Protein AF-B5VQW7-F1 (afdb_monomer)

InterPro domains:
  IPR002939 Chaperone DnaJ, C-terminal [PF01556] (1-135)
  IPR008971 HSP40/DnaJ peptide-binding [SSF49493] (63-144)
  IPR044713 DnaJ homolog subfamily A member 1/2-like [PTHR43888] (1-167)

Mean predicted aligned error: 16.86 Å

Structure (mmCIF, N/CA/C/O backbone):
data_AF-B5VQW7-F1
#
_entry.id   AF-B5VQW7-F1
#
loop_
_atom_site.group_PDB
_atom_site.id
_atom_site.type_symbol
_atom_site.label_atom_id
_atom_site.label_alt_id
_atom_site.label_comp_id
_atom_site.label_asym_id
_atom_site.label_entity_id
_atom_site.label_seq_id
_atom_site.pdbx_PDB_ins_code
_atom_site.Cartn_x
_atom_site.Cartn_y
_atom_site.Cartn_z
_atom_site.occupancy
_atom_site.B_iso_or_equiv
_atom_site.auth_seq_id
_atom_site.auth_comp_id
_atom_site.auth_asym_id
_atom_site.auth_atom_id
_atom_site.pdbx_PDB_model_num
ATOM 1 N N . LEU A 1 1 ? 11.815 4.257 -36.745 1.00 83.56 1 LEU A N 1
ATOM 2 C CA . LEU A 1 1 ? 12.188 3.937 -35.353 1.00 83.56 1 LEU A CA 1
ATOM 3 C C . LEU A 1 1 ? 11.026 3.253 -34.635 1.00 83.56 1 LEU A C 1
ATOM 5 O O . LEU A 1 1 ? 9.920 3.780 -34.676 1.00 83.56 1 LEU A O 1
ATOM 9 N N . GLN A 1 2 ? 11.258 2.107 -33.993 1.00 87.50 2 GLN A N 1
ATOM 10 C CA . GLN A 1 2 ? 10.299 1.448 -33.096 1.00 87.50 2 GLN A CA 1
ATOM 11 C C . GLN A 1 2 ? 11.035 1.070 -31.809 1.00 87.50 2 GLN A C 1
ATOM 13 O O . GLN A 1 2 ? 12.139 0.538 -31.871 1.00 87.50 2 GLN A O 1
ATOM 18 N N . VAL A 1 3 ? 10.437 1.357 -30.652 1.00 90.75 3 VAL A N 1
ATOM 19 C CA . VAL A 1 3 ? 11.089 1.215 -29.342 1.00 90.75 3 VAL A CA 1
ATOM 20 C C . VAL A 1 3 ? 10.188 0.407 -28.424 1.00 90.75 3 VAL A C 1
ATOM 22 O O . VAL A 1 3 ? 9.047 0.794 -28.175 1.00 90.75 3 VAL A O 1
ATOM 25 N N . THR A 1 4 ? 10.697 -0.712 -27.915 1.00 90.88 4 THR A N 1
ATOM 26 C CA . THR A 1 4 ? 9.956 -1.583 -26.996 1.00 90.88 4 THR A CA 1
ATOM 27 C C . THR A 1 4 ? 10.388 -1.297 -25.564 1.00 90.88 4 THR A C 1
ATOM 29 O O . THR A 1 4 ? 11.503 -1.633 -25.168 1.00 90.88 4 THR A O 1
ATOM 32 N N . VAL A 1 5 ? 9.496 -0.701 -24.774 1.00 91.75 5 VAL A N 1
ATOM 33 C CA . VAL A 1 5 ? 9.698 -0.517 -23.330 1.00 91.75 5 VAL A CA 1
ATOM 34 C C . VAL A 1 5 ? 9.354 -1.818 -22.609 1.00 91.75 5 VAL A C 1
ATOM 36 O O . VAL A 1 5 ? 8.270 -2.370 -22.799 1.00 91.75 5 VAL A O 1
ATOM 39 N N . GLN A 1 6 ? 10.274 -2.320 -21.784 1.00 90.81 6 GLN A N 1
ATOM 40 C CA . GLN A 1 6 ? 10.058 -3.559 -21.039 1.00 90.81 6 GLN A CA 1
ATOM 41 C C . GLN A 1 6 ? 9.189 -3.314 -19.791 1.00 90.81 6 GLN A C 1
ATOM 43 O O . GLN A 1 6 ? 9.312 -2.269 -19.143 1.00 90.81 6 GLN A O 1
ATOM 48 N N . PRO A 1 7 ? 8.319 -4.265 -19.399 1.00 91.56 7 PRO A N 1
ATOM 49 C CA . PRO A 1 7 ? 7.592 -4.173 -18.137 1.00 91.56 7 PRO A CA 1
ATOM 50 C C . PRO A 1 7 ? 8.559 -4.026 -16.956 1.00 91.56 7 PRO A C 1
ATOM 52 O O . PRO A 1 7 ? 9.591 -4.686 -16.907 1.00 91.56 7 PRO A O 1
ATOM 55 N N . GLY A 1 8 ? 8.226 -3.172 -15.987 1.00 90.62 8 GLY A N 1
ATOM 56 C CA . GLY A 1 8 ? 9.097 -2.928 -14.830 1.00 90.62 8 GLY A CA 1
ATOM 57 C C . GLY A 1 8 ? 10.282 -1.992 -15.099 1.00 90.62 8 GLY A C 1
ATOM 58 O O . GLY A 1 8 ? 11.078 -1.780 -14.189 1.00 90.62 8 GLY A O 1
ATOM 59 N N . SER A 1 9 ? 10.386 -1.394 -16.294 1.00 91.75 9 SER A N 1
ATOM 60 C CA . SER A 1 9 ? 11.386 -0.359 -16.576 1.00 91.75 9 SER A CA 1
ATOM 61 C C . SER A 1 9 ? 11.387 0.770 -15.535 1.00 91.75 9 SER A C 1
ATOM 63 O O . SER A 1 9 ? 10.343 1.269 -15.092 1.00 91.75 9 SER A O 1
ATOM 65 N N . CYS A 1 10 ? 12.592 1.178 -15.142 1.00 90.88 10 CYS A N 1
ATOM 66 C CA . CYS A 1 10 ? 12.798 2.195 -14.119 1.00 90.88 10 CYS A CA 1
ATOM 67 C C . CYS A 1 10 ? 12.595 3.608 -14.675 1.00 90.88 10 CYS A C 1
ATOM 69 O O . CYS A 1 10 ? 12.814 3.879 -15.855 1.00 90.88 10 CYS A O 1
ATOM 71 N N . HIS A 1 11 ? 12.225 4.539 -13.794 1.00 92.38 11 HIS A N 1
ATOM 72 C CA . HIS A 1 11 ? 12.311 5.958 -14.121 1.00 92.38 11 HIS A CA 1
ATOM 73 C C . HIS A 1 11 ? 13.780 6.336 -14.372 1.00 92.38 11 HIS A C 1
ATOM 75 O O . HIS A 1 11 ? 14.665 5.864 -13.660 1.00 92.38 11 HIS A O 1
ATOM 81 N N . ASN A 1 12 ? 14.021 7.155 -15.396 1.00 93.62 12 ASN A N 1
ATOM 82 C CA . ASN A 1 12 ? 15.334 7.565 -15.897 1.00 93.62 12 ASN A CA 1
ATOM 83 C C . ASN A 1 12 ? 16.204 6.414 -16.433 1.00 93.62 12 ASN A C 1
ATOM 85 O O . ASN A 1 12 ? 17.392 6.604 -16.681 1.00 93.62 12 ASN A O 1
ATOM 89 N N . GLN A 1 13 ? 15.619 5.236 -16.684 1.00 92.56 13 GLN A N 1
ATOM 90 C CA . GLN A 1 13 ? 16.282 4.205 -17.476 1.00 92.56 13 GLN A CA 1
ATOM 91 C C . GLN A 1 13 ? 16.500 4.716 -18.906 1.00 92.56 13 GLN A C 1
ATOM 93 O O . GLN A 1 13 ? 15.580 5.251 -19.528 1.00 92.56 13 GLN A O 1
ATOM 98 N N . LEU A 1 14 ? 17.712 4.516 -19.421 1.00 94.44 14 LEU A N 1
ATOM 99 C CA . LEU A 1 14 ? 18.085 4.854 -20.790 1.00 94.44 14 LEU A CA 1
ATOM 100 C C . LEU A 1 14 ? 17.898 3.641 -21.710 1.00 94.44 14 LEU A C 1
ATOM 102 O O . LEU A 1 14 ? 18.256 2.518 -21.352 1.00 94.44 14 LEU A O 1
ATOM 106 N N . ILE A 1 15 ? 17.377 3.885 -22.909 1.00 93.56 15 ILE A N 1
ATOM 107 C CA . ILE A 1 15 ? 17.433 2.975 -24.055 1.00 93.56 15 ILE A CA 1
ATOM 108 C C . ILE A 1 15 ? 18.338 3.643 -25.090 1.00 93.56 15 ILE A C 1
ATOM 110 O O . ILE A 1 15 ? 18.022 4.732 -25.566 1.00 93.56 15 ILE A O 1
ATOM 114 N N . VAL A 1 16 ? 19.463 3.008 -25.414 1.00 94.19 16 VAL A N 1
ATOM 115 C CA . VAL A 1 16 ? 20.405 3.485 -26.436 1.00 94.19 16 VAL A CA 1
ATOM 116 C C . VAL A 1 16 ? 20.157 2.713 -27.725 1.00 94.19 16 VAL A C 1
ATOM 118 O O . VAL A 1 16 ? 20.133 1.483 -27.714 1.00 94.19 16 VAL A O 1
ATOM 121 N N . LEU A 1 17 ? 19.969 3.437 -28.823 1.00 94.00 17 LEU A N 1
ATOM 122 C CA . LEU A 1 17 ? 19.804 2.891 -30.163 1.00 94.00 17 LEU A CA 1
ATOM 123 C C . LEU A 1 17 ? 21.010 3.319 -30.998 1.00 94.00 17 LEU A C 1
ATOM 125 O O . LEU A 1 17 ? 21.130 4.481 -31.393 1.00 94.00 17 LEU A O 1
ATOM 129 N N . THR A 1 18 ? 21.938 2.385 -31.189 1.00 93.88 18 THR A N 1
ATOM 130 C CA . THR A 1 18 ? 23.253 2.666 -31.766 1.00 93.88 18 THR A CA 1
ATOM 131 C C . THR A 1 18 ? 23.170 2.904 -33.268 1.00 93.88 18 THR A C 1
ATOM 133 O O . THR A 1 18 ? 22.680 2.031 -33.984 1.00 93.88 18 THR A O 1
ATOM 136 N N . GLY A 1 19 ? 23.674 4.040 -33.748 1.00 91.56 19 GLY A N 1
ATOM 137 C CA . GLY A 1 19 ? 23.665 4.382 -35.175 1.00 91.56 19 GLY A CA 1
ATOM 138 C C . GLY A 1 19 ? 22.291 4.710 -35.785 1.00 91.56 19 GLY A C 1
ATOM 139 O O . GLY A 1 19 ? 22.184 4.757 -37.006 1.00 91.56 19 GLY A O 1
ATOM 140 N N . GLU A 1 20 ? 21.251 4.944 -34.975 1.00 93.12 20 GLU A N 1
ATOM 141 C CA . GLU A 1 20 ? 19.920 5.399 -35.440 1.00 93.12 20 GLU A CA 1
ATOM 142 C C . GLU A 1 20 ? 19.814 6.940 -35.564 1.00 93.12 20 GLU A C 1
ATOM 144 O O . GLU A 1 20 ? 18.724 7.478 -35.766 1.00 93.12 20 GLU A O 1
ATOM 149 N N . GLY A 1 21 ? 20.922 7.670 -35.400 1.00 90.50 21 GLY A N 1
ATOM 150 C CA . GLY A 1 21 ? 21.017 9.105 -35.678 1.00 90.50 21 GLY A CA 1
ATOM 151 C C . GLY A 1 21 ? 21.121 9.426 -37.175 1.00 90.50 21 GLY A C 1
ATOM 152 O O . GLY A 1 21 ? 21.261 8.536 -38.012 1.00 90.50 21 GLY A O 1
ATOM 153 N N . ASP A 1 22 ? 21.082 10.715 -37.520 1.00 88.12 22 ASP A N 1
ATOM 154 C CA . ASP A 1 22 ? 21.063 11.167 -38.918 1.00 88.12 22 ASP A CA 1
ATOM 155 C C . ASP A 1 22 ? 22.318 10.727 -39.710 1.00 88.12 22 ASP A C 1
ATOM 157 O O . ASP A 1 22 ? 23.451 11.067 -39.360 1.00 88.12 22 ASP A O 1
ATOM 161 N N . GLU A 1 23 ? 22.116 10.004 -40.819 1.00 84.62 23 GLU A N 1
ATOM 162 C CA . GLU A 1 23 ? 23.179 9.575 -41.742 1.00 84.62 23 GLU A CA 1
ATOM 163 C C . GLU A 1 23 ? 23.404 10.619 -42.853 1.00 84.62 23 GLU A C 1
ATOM 165 O O . GLU A 1 23 ? 22.480 11.004 -43.576 1.00 84.62 23 GLU A O 1
ATOM 170 N N . VAL A 1 24 ? 24.655 11.052 -43.049 1.00 79.75 24 VAL A N 1
ATOM 171 C CA . VAL A 1 24 ? 25.038 11.959 -44.146 1.00 79.75 24 VAL A CA 1
ATOM 172 C C . VAL A 1 24 ? 25.608 11.150 -45.311 1.00 79.75 24 VAL A C 1
ATOM 174 O O . VAL A 1 24 ? 26.709 10.610 -45.229 1.00 79.75 24 VAL A O 1
ATOM 177 N N . ILE A 1 25 ? 24.853 11.084 -46.413 1.00 73.69 25 ILE A N 1
ATOM 178 C CA . ILE A 1 25 ? 25.146 10.196 -47.557 1.00 73.69 25 ILE A CA 1
ATOM 179 C C . ILE A 1 25 ? 25.906 10.913 -48.696 1.00 73.69 25 ILE A C 1
ATOM 181 O O . ILE A 1 25 ? 26.568 10.260 -49.503 1.00 73.69 25 ILE A O 1
ATOM 185 N N . SER A 1 26 ? 25.859 12.251 -48.785 1.00 68.94 26 SER A N 1
ATOM 186 C CA . SER A 1 26 ? 26.586 12.993 -49.831 1.00 68.94 26 SER A CA 1
ATOM 187 C C . SER A 1 26 ? 26.945 14.434 -49.454 1.00 68.94 26 SER A C 1
ATOM 189 O O . SER A 1 26 ? 26.063 15.279 -49.275 1.00 68.94 26 SER A O 1
ATOM 191 N N . THR A 1 27 ? 28.239 14.752 -49.462 1.00 64.44 27 THR A N 1
ATOM 192 C CA . THR A 1 27 ? 28.753 16.127 -49.353 1.00 64.44 27 THR A CA 1
ATOM 193 C C . THR A 1 27 ? 28.897 16.747 -50.749 1.00 64.44 27 THR A C 1
ATOM 195 O O . THR A 1 27 ? 29.388 16.100 -51.674 1.00 64.44 27 THR A O 1
ATOM 198 N N . LYS A 1 28 ? 28.525 18.026 -50.921 1.00 63.72 28 LYS A N 1
ATOM 199 C CA . LYS A 1 28 ? 28.472 18.739 -52.226 1.00 63.72 28 LYS A CA 1
ATOM 200 C C . LYS A 1 28 ? 29.813 18.873 -52.990 1.00 63.72 28 LYS A C 1
ATOM 202 O O . LYS A 1 28 ? 29.835 19.495 -54.046 1.00 63.72 28 LYS A O 1
ATOM 207 N N . GLY A 1 29 ? 30.911 18.319 -52.472 1.00 65.38 29 GLY A N 1
ATOM 208 C CA . GLY A 1 29 ? 32.255 18.351 -53.067 1.00 65.38 29 GLY A CA 1
ATOM 209 C C . GLY A 1 29 ? 32.711 17.056 -53.753 1.00 65.38 29 GLY A C 1
ATOM 210 O O . GLY A 1 29 ? 33.869 16.975 -54.141 1.00 65.38 29 GLY A O 1
ATOM 211 N N . GLY A 1 30 ? 31.856 16.033 -53.878 1.00 58.97 30 GLY A N 1
ATOM 212 C CA . GLY A 1 30 ? 32.195 14.786 -54.589 1.00 58.97 30 GLY A CA 1
ATOM 213 C C . GLY A 1 30 ? 33.088 13.799 -53.821 1.00 58.97 30 GLY A C 1
ATOM 214 O O . GLY A 1 30 ? 33.481 12.777 -54.375 1.00 58.97 30 GLY A O 1
ATOM 215 N N . GLY A 1 31 ? 33.393 14.069 -52.548 1.00 60.44 31 GLY A N 1
ATOM 216 C CA . GLY A 1 31 ? 34.036 13.105 -51.656 1.00 60.44 31 GLY A CA 1
ATOM 217 C C . GLY A 1 31 ? 33.036 12.072 -51.132 1.00 60.44 31 GLY A C 1
ATOM 218 O O . GLY A 1 31 ? 32.012 12.441 -50.556 1.00 60.44 31 GLY A O 1
ATOM 219 N N . HIS A 1 32 ? 33.349 10.784 -51.293 1.00 57.09 32 HIS A N 1
ATOM 220 C CA . HIS A 1 32 ? 32.587 9.661 -50.730 1.00 57.09 32 HIS A CA 1
ATOM 221 C C . HIS A 1 32 ? 32.900 9.449 -49.236 1.00 57.09 32 HIS A C 1
ATOM 223 O O . HIS A 1 32 ? 33.295 8.361 -48.821 1.00 57.09 32 HIS A O 1
ATOM 229 N N . GLU A 1 33 ? 32.764 10.494 -48.421 1.00 66.50 33 GLU A N 1
ATOM 230 C CA . GLU A 1 33 ? 32.971 10.394 -46.975 1.00 66.50 33 GLU A CA 1
ATOM 231 C C . GLU A 1 33 ? 31.669 9.962 -46.294 1.00 66.50 33 GLU A C 1
ATOM 233 O O . GLU A 1 33 ? 30.782 10.772 -46.023 1.00 66.50 33 GLU A O 1
ATOM 238 N N . LYS A 1 34 ? 31.539 8.652 -46.061 1.00 69.38 34 LYS A N 1
ATOM 239 C CA . LYS A 1 34 ? 30.420 8.086 -45.311 1.00 69.38 34 LYS A CA 1
ATOM 240 C C . LYS A 1 34 ? 30.621 8.360 -43.818 1.00 69.38 34 LYS A C 1
ATOM 242 O O . LYS A 1 34 ? 31.440 7.704 -43.176 1.00 69.38 34 LYS A O 1
ATOM 247 N N . VAL A 1 35 ? 29.861 9.304 -43.269 1.00 80.50 35 VAL A N 1
ATOM 248 C CA . VAL A 1 35 ? 29.867 9.607 -41.830 1.00 80.50 35 VAL A CA 1
ATOM 249 C C . VAL A 1 35 ? 29.135 8.495 -41.072 1.00 80.50 35 VAL A C 1
ATOM 251 O O . VAL A 1 35 ? 28.070 8.049 -41.498 1.00 80.50 35 VAL A O 1
ATOM 254 N N . ILE A 1 36 ? 29.703 8.034 -39.954 1.00 84.50 36 ILE A N 1
ATOM 255 C CA . ILE A 1 36 ? 29.045 7.064 -39.067 1.00 84.50 36 ILE A CA 1
ATOM 256 C C . ILE A 1 36 ? 27.904 7.791 -38.329 1.00 84.50 36 ILE A C 1
ATOM 258 O O . ILE A 1 36 ? 28.183 8.813 -37.696 1.00 84.50 36 ILE A O 1
ATOM 262 N N . PRO A 1 37 ? 26.646 7.314 -38.401 1.00 90.19 37 PRO A N 1
ATOM 263 C CA . PRO A 1 37 ? 25.532 7.934 -37.688 1.00 90.19 37 PRO A CA 1
ATOM 264 C C . PRO A 1 37 ? 25.719 7.839 -36.169 1.00 90.19 37 PRO A C 1
ATOM 266 O O . PRO A 1 37 ? 26.306 6.885 -35.658 1.00 90.19 37 PRO A O 1
ATOM 269 N N . GLY A 1 38 ? 25.221 8.846 -35.450 1.00 93.00 38 GLY A N 1
ATOM 270 C CA . GLY A 1 38 ? 25.265 8.886 -33.987 1.00 93.00 38 GLY A CA 1
ATOM 271 C C . GLY A 1 38 ? 24.224 7.983 -33.318 1.00 93.00 38 GLY A C 1
ATOM 272 O O . GLY A 1 38 ? 23.381 7.375 -33.977 1.00 93.00 38 GLY A O 1
ATOM 273 N N . ASP A 1 39 ? 24.252 7.944 -31.988 1.00 94.44 39 ASP A N 1
ATOM 274 C CA . ASP A 1 39 ? 23.320 7.150 -31.185 1.00 94.44 39 ASP A CA 1
ATOM 275 C C . ASP A 1 39 ? 22.103 7.974 -30.748 1.00 94.44 39 ASP A C 1
ATOM 277 O O . ASP A 1 39 ? 22.228 9.127 -30.327 1.00 94.44 39 ASP A O 1
ATOM 281 N N . VAL A 1 40 ? 20.919 7.358 -30.769 1.00 94.81 40 VAL A N 1
ATOM 282 C CA . VAL A 1 40 ? 19.692 7.943 -30.210 1.00 94.81 40 VAL A CA 1
ATOM 283 C C . VAL A 1 40 ? 19.486 7.403 -28.797 1.00 94.81 40 VAL A C 1
ATOM 285 O O . VAL A 1 40 ? 19.281 6.205 -28.602 1.00 94.81 40 VAL A O 1
ATOM 288 N N . VAL A 1 41 ? 19.525 8.289 -27.800 1.00 94.81 41 VAL A N 1
ATOM 289 C CA . VAL A 1 41 ? 19.318 7.946 -26.384 1.00 94.81 41 VAL A CA 1
ATOM 290 C C . VAL A 1 41 ? 17.925 8.382 -25.941 1.00 94.81 41 VAL A C 1
ATOM 292 O O . VAL A 1 41 ? 17.575 9.557 -26.020 1.00 94.81 41 VAL A O 1
ATOM 295 N N . ILE A 1 42 ? 17.130 7.433 -25.450 1.00 95.38 42 ILE A N 1
ATOM 296 C CA . ILE A 1 42 ? 15.745 7.642 -25.020 1.00 95.38 42 ILE A CA 1
ATOM 297 C C . ILE A 1 42 ? 15.647 7.413 -23.513 1.00 95.38 42 ILE A C 1
ATOM 299 O O . ILE A 1 42 ? 15.932 6.320 -23.026 1.00 95.38 42 ILE A O 1
ATOM 303 N N . THR A 1 43 ? 15.205 8.431 -22.778 1.00 95.62 43 THR A N 1
ATOM 304 C CA . THR A 1 43 ? 15.033 8.378 -21.319 1.00 95.62 43 THR A CA 1
ATOM 305 C C . THR A 1 43 ? 13.589 8.049 -20.951 1.00 95.62 43 THR A C 1
ATOM 307 O O . THR A 1 43 ? 12.661 8.748 -21.356 1.00 95.62 43 THR A O 1
ATOM 310 N N . ILE A 1 44 ? 13.381 7.012 -20.136 1.00 94.69 44 ILE A N 1
ATOM 311 C CA . ILE A 1 44 ? 12.049 6.612 -19.666 1.00 94.69 44 ILE A CA 1
ATOM 312 C C . ILE A 1 44 ? 11.586 7.527 -18.523 1.00 94.69 44 ILE A C 1
ATOM 314 O O . ILE A 1 44 ? 12.060 7.448 -17.385 1.00 94.69 44 ILE A O 1
ATOM 318 N N . LEU A 1 45 ? 10.598 8.375 -18.804 1.00 94.44 45 LEU A N 1
ATOM 319 C CA . LEU A 1 45 ? 9.932 9.202 -17.799 1.00 94.44 45 LEU A CA 1
ATOM 320 C C . LEU A 1 45 ? 8.682 8.488 -17.266 1.00 94.44 45 LEU A C 1
ATOM 322 O O . LEU A 1 45 ? 7.838 8.030 -18.034 1.00 94.44 45 LEU A O 1
ATOM 326 N N . ARG A 1 46 ? 8.566 8.384 -15.938 1.00 92.12 46 ARG A N 1
ATOM 327 C CA . ARG A 1 46 ? 7.398 7.804 -15.264 1.00 92.12 46 ARG A CA 1
ATOM 328 C C . ARG A 1 46 ? 6.428 8.931 -14.917 1.00 92.12 46 ARG A C 1
ATOM 330 O O . ARG A 1 46 ? 6.807 9.859 -14.210 1.00 92.12 46 ARG A O 1
ATOM 337 N N . LEU A 1 47 ? 5.185 8.834 -15.379 1.00 93.19 47 LEU A N 1
ATOM 338 C CA . LEU A 1 47 ? 4.130 9.775 -14.995 1.00 93.19 47 LEU A CA 1
ATOM 339 C C . LEU A 1 47 ? 3.747 9.577 -13.516 1.00 93.19 47 LEU A C 1
ATOM 341 O O . LEU A 1 47 ? 3.750 8.447 -13.023 1.00 93.19 47 LEU A O 1
ATOM 345 N N . LYS A 1 48 ? 3.429 10.669 -12.805 1.00 91.69 48 LYS A N 1
ATOM 346 C CA . LYS A 1 48 ? 2.887 10.602 -11.436 1.00 91.69 48 LYS A CA 1
ATOM 347 C C . LYS A 1 48 ? 1.463 10.023 -11.501 1.00 91.69 48 LYS A C 1
ATOM 349 O O . LYS A 1 48 ? 0.626 10.554 -12.224 1.00 91.69 48 LYS A O 1
ATOM 354 N N . ASP A 1 49 ? 1.198 8.962 -10.742 1.00 93.00 49 ASP A N 1
ATOM 355 C CA . ASP A 1 49 ? -0.143 8.392 -10.553 1.00 93.00 49 ASP A CA 1
ATOM 356 C C . ASP A 1 49 ? -0.757 8.935 -9.240 1.00 93.00 49 ASP A C 1
ATOM 358 O O . ASP A 1 49 ? -0.022 9.146 -8.263 1.00 93.00 49 ASP A O 1
ATOM 362 N N . PRO A 1 50 ? -2.073 9.230 -9.195 1.00 91.75 50 PRO A N 1
ATOM 363 C CA . PRO A 1 50 ? -2.710 9.809 -8.010 1.00 91.75 50 PRO A CA 1
ATOM 364 C C . PRO A 1 50 ? -2.807 8.832 -6.828 1.00 91.75 50 PRO A C 1
ATOM 366 O O . PRO A 1 50 ? -2.710 9.254 -5.674 1.00 91.75 50 PRO A O 1
ATOM 369 N N . ASN A 1 51 ? -2.981 7.537 -7.100 1.00 92.88 51 ASN A N 1
ATOM 370 C CA . ASN A 1 51 ? -3.291 6.518 -6.100 1.00 92.88 51 ASN A CA 1
ATOM 371 C C . ASN A 1 51 ? -2.055 5.696 -5.722 1.00 92.88 51 ASN A C 1
ATOM 373 O O . ASN A 1 51 ? -1.872 5.370 -4.546 1.00 92.88 51 ASN A O 1
ATOM 377 N N . PHE A 1 52 ? -1.206 5.380 -6.702 1.00 95.69 52 PHE A N 1
ATOM 378 C CA . PHE A 1 52 ? -0.056 4.496 -6.563 1.00 95.69 52 PHE A CA 1
ATOM 379 C C . PHE A 1 52 ? 1.277 5.234 -6.725 1.00 95.69 52 PHE A C 1
ATOM 381 O O . PHE A 1 52 ? 1.463 6.075 -7.597 1.00 95.69 52 PHE A O 1
ATOM 388 N N . GLN A 1 53 ? 2.262 4.879 -5.904 1.00 95.19 53 GLN A N 1
ATOM 389 C CA . GLN A 1 53 ? 3.637 5.360 -6.029 1.00 95.19 53 GLN A CA 1
ATOM 390 C C . GLN A 1 53 ? 4.605 4.186 -6.009 1.00 95.19 53 GLN A C 1
ATOM 392 O O . GLN A 1 53 ? 4.547 3.346 -5.118 1.00 95.19 53 GLN A O 1
ATOM 397 N N . VAL A 1 54 ? 5.519 4.135 -6.976 1.00 94.81 54 VAL A N 1
ATOM 398 C CA . VAL A 1 54 ? 6.586 3.128 -6.985 1.00 94.81 54 VAL A CA 1
ATOM 399 C C . VAL A 1 54 ? 7.682 3.539 -6.001 1.00 94.81 54 VAL A C 1
ATOM 401 O O . VAL A 1 54 ? 8.229 4.634 -6.120 1.00 94.81 54 VAL A O 1
ATOM 404 N N . ILE A 1 55 ? 8.041 2.640 -5.086 1.00 93.94 55 ILE A N 1
ATOM 405 C CA . ILE A 1 55 ? 9.189 2.756 -4.175 1.00 93.94 55 ILE A CA 1
ATOM 406 C C . ILE A 1 55 ? 10.143 1.570 -4.372 1.00 93.94 55 ILE A C 1
ATOM 408 O O . ILE A 1 55 ? 9.752 0.534 -4.912 1.00 93.94 55 ILE A O 1
ATOM 412 N N . ASN A 1 56 ? 11.396 1.691 -3.922 1.00 91.62 56 ASN A N 1
ATOM 413 C CA . ASN A 1 56 ? 12.395 0.608 -3.950 1.00 91.62 56 ASN A CA 1
ATOM 414 C C . ASN A 1 56 ? 12.460 -0.115 -5.313 1.00 91.62 56 ASN A C 1
ATOM 416 O O . ASN A 1 56 ? 12.475 -1.346 -5.390 1.00 91.62 56 ASN A O 1
ATOM 420 N N . TYR A 1 57 ? 12.422 0.679 -6.391 1.00 89.69 57 TYR A N 1
ATOM 421 C CA . TYR A 1 57 ? 12.358 0.303 -7.814 1.00 89.69 57 TYR A CA 1
ATOM 422 C C . TYR A 1 57 ? 11.122 -0.493 -8.265 1.00 89.69 57 TYR A C 1
ATOM 424 O O . TYR A 1 57 ? 10.658 -0.292 -9.386 1.00 89.69 57 TYR A O 1
ATOM 432 N N . SER A 1 58 ? 10.583 -1.365 -7.412 1.00 93.81 58 SER A N 1
ATOM 433 C CA . SER A 1 58 ? 9.610 -2.399 -7.777 1.00 93.81 58 SER A CA 1
ATOM 434 C C . SER A 1 58 ? 8.408 -2.528 -6.837 1.00 93.81 58 SER A C 1
ATOM 436 O O . SER A 1 58 ? 7.401 -3.112 -7.226 1.00 93.81 58 SER A O 1
ATOM 438 N N . ASN A 1 59 ? 8.465 -1.987 -5.623 1.00 96.25 59 ASN A N 1
ATOM 439 C CA . ASN A 1 59 ? 7.333 -2.019 -4.700 1.00 96.25 59 ASN A CA 1
ATOM 440 C C . ASN A 1 59 ? 6.366 -0.863 -5.010 1.00 96.25 59 ASN A C 1
ATOM 442 O O . ASN A 1 59 ? 6.759 0.144 -5.597 1.00 96.25 59 ASN A O 1
ATOM 446 N N . LEU A 1 60 ? 5.105 -0.995 -4.611 1.00 96.38 60 LEU A N 1
ATOM 447 C CA . LEU A 1 60 ? 4.071 0.030 -4.754 1.00 96.38 60 LEU A CA 1
ATOM 448 C C . LEU A 1 60 ? 3.601 0.505 -3.375 1.00 96.38 60 LEU A C 1
ATOM 450 O O . LEU A 1 60 ? 3.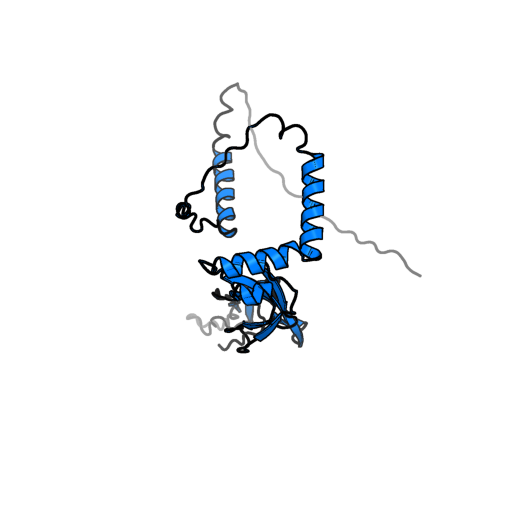526 -0.289 -2.445 1.00 96.38 60 LEU A O 1
ATOM 454 N N . ILE A 1 61 ? 3.237 1.778 -3.251 1.00 97.25 61 ILE A N 1
ATOM 455 C CA . ILE A 1 61 ? 2.426 2.322 -2.158 1.00 97.25 61 ILE A CA 1
ATOM 456 C C . ILE A 1 61 ? 1.077 2.739 -2.742 1.00 97.25 61 ILE A C 1
ATOM 458 O O . ILE A 1 61 ? 1.055 3.577 -3.639 1.00 97.25 61 ILE A O 1
ATOM 462 N N . CYS A 1 62 ? -0.032 2.228 -2.207 1.00 96.62 62 CYS A N 1
ATOM 463 C CA . CYS A 1 62 ? -1.351 2.846 -2.341 1.00 96.62 62 CYS A CA 1
ATOM 464 C C . CYS A 1 62 ? -1.486 3.934 -1.262 1.00 96.62 62 CYS A C 1
ATOM 466 O O . CYS A 1 62 ? -1.462 3.632 -0.066 1.00 96.62 62 CYS A O 1
ATOM 468 N N . LYS A 1 63 ? -1.564 5.205 -1.679 1.00 91.25 63 LYS A N 1
ATOM 469 C CA . LYS A 1 63 ? -1.402 6.374 -0.792 1.00 91.25 63 LYS A CA 1
ATOM 470 C C . LYS A 1 63 ? -2.559 6.605 0.181 1.00 91.25 63 LYS A C 1
ATOM 472 O O . LYS A 1 63 ? -2.320 7.124 1.269 1.00 91.25 63 LYS A O 1
ATOM 477 N N . LYS A 1 64 ? -3.793 6.300 -0.234 1.00 86.62 64 LYS A N 1
ATOM 478 C CA . LYS A 1 64 ? -5.030 6.546 0.527 1.00 86.62 64 LYS A CA 1
ATOM 479 C C . LYS A 1 64 ? -6.074 5.472 0.213 1.00 86.62 64 LYS A C 1
ATOM 481 O O . LYS A 1 64 ? -6.918 5.656 -0.658 1.00 86.62 64 LYS A O 1
ATOM 486 N N . CYS A 1 65 ? -6.019 4.350 0.923 1.00 94.88 65 CYS A N 1
ATOM 487 C CA . CYS A 1 65 ? -7.086 3.356 0.910 1.00 94.88 65 CYS A CA 1
ATOM 488 C C . CYS A 1 65 ? -8.123 3.734 1.971 1.00 94.88 65 CYS A C 1
ATOM 490 O O . CYS A 1 65 ? -7.908 3.494 3.161 1.00 94.88 65 CYS A O 1
ATOM 492 N N . LYS A 1 66 ? -9.232 4.351 1.553 1.00 93.94 66 LYS A N 1
ATOM 493 C CA . LYS A 1 66 ? -10.315 4.706 2.478 1.00 93.94 66 LYS A CA 1
ATOM 494 C C . LYS A 1 66 ? -10.969 3.452 3.053 1.00 93.94 66 LYS A C 1
ATOM 496 O O . LYS A 1 66 ? -11.211 2.492 2.325 1.00 93.94 66 LYS A O 1
ATOM 501 N N . ILE A 1 67 ? -11.246 3.473 4.351 1.00 95.75 67 ILE A N 1
ATOM 502 C CA . ILE A 1 67 ? -11.907 2.385 5.073 1.00 95.75 67 ILE A CA 1
ATOM 503 C C . ILE A 1 67 ? -12.878 2.954 6.109 1.00 95.75 67 ILE A C 1
ATOM 505 O O . ILE A 1 67 ? -12.588 3.961 6.755 1.00 95.75 67 ILE A O 1
ATOM 509 N N . ASP A 1 68 ? -14.023 2.301 6.285 1.00 95.31 68 ASP A N 1
ATOM 510 C CA . ASP A 1 68 ? -14.999 2.682 7.303 1.00 95.31 68 ASP A CA 1
ATOM 511 C C . ASP A 1 68 ? -14.484 2.380 8.715 1.00 95.31 68 ASP A C 1
ATOM 513 O O . ASP A 1 68 ? -13.843 1.353 8.960 1.00 95.31 68 ASP A O 1
ATOM 517 N N . PHE A 1 69 ? -14.845 3.232 9.676 1.00 94.62 69 PHE A N 1
ATOM 518 C CA . PHE A 1 69 ? -14.553 3.033 11.098 1.00 94.62 69 PHE A CA 1
ATOM 519 C C . PHE A 1 69 ? -14.981 1.651 11.629 1.00 94.62 69 PHE A C 1
ATOM 521 O O . PHE A 1 69 ? -14.248 1.031 12.398 1.00 94.62 69 PHE A O 1
ATOM 528 N N . MET A 1 70 ? -16.128 1.125 11.178 1.00 94.12 70 MET A N 1
ATOM 529 C CA . MET A 1 70 ? -16.585 -0.219 11.552 1.00 94.12 70 MET A CA 1
ATOM 530 C C . MET A 1 70 ? -15.599 -1.304 11.098 1.00 94.12 70 MET A C 1
ATOM 532 O O . MET A 1 70 ? -15.208 -2.143 11.904 1.00 94.12 70 MET A O 1
ATOM 536 N N . THR A 1 71 ? -15.159 -1.273 9.840 1.00 95.19 71 THR A N 1
ATOM 537 C CA . THR A 1 71 ? -14.225 -2.264 9.277 1.00 95.19 71 THR A CA 1
ATOM 538 C C . THR A 1 71 ? -12.823 -2.122 9.878 1.00 95.19 71 THR A C 1
ATOM 540 O O . THR A 1 71 ? -12.124 -3.115 10.061 1.00 95.19 71 THR A O 1
ATOM 543 N N . SER A 1 72 ? -12.431 -0.896 10.245 1.00 95.69 72 SER A N 1
ATOM 544 C CA . SER A 1 72 ? -11.183 -0.596 10.960 1.00 95.69 72 SER A CA 1
ATOM 545 C C . SER A 1 72 ? -11.121 -1.206 12.371 1.00 95.69 72 SER A C 1
ATOM 547 O O . SER A 1 72 ? -10.035 -1.596 12.801 1.00 95.69 72 SER A O 1
ATOM 549 N N . LEU A 1 73 ? -12.256 -1.322 13.077 1.00 93.88 73 LEU A N 1
ATOM 550 C CA . LEU A 1 73 ? -12.331 -1.906 14.426 1.00 93.88 73 LEU A CA 1
ATOM 551 C C . LEU A 1 73 ? -12.717 -3.391 14.455 1.00 93.88 73 LEU A C 1
ATOM 553 O O . LEU A 1 73 ? -12.191 -4.152 15.264 1.00 93.88 73 LEU A O 1
ATOM 557 N N . CYS A 1 74 ? -13.679 -3.801 13.629 1.00 93.12 74 CYS A N 1
ATOM 558 C CA . CYS A 1 74 ? -14.291 -5.131 13.690 1.00 93.12 74 CYS A CA 1
ATOM 559 C C . CYS A 1 74 ? -13.703 -6.126 12.677 1.00 93.12 74 CYS A C 1
ATOM 561 O O . CYS A 1 74 ? -14.082 -7.298 12.696 1.00 93.12 74 CYS A O 1
ATOM 563 N N . GLY A 1 75 ? -12.799 -5.679 11.801 1.00 94.19 75 GLY A N 1
ATOM 564 C CA . GLY A 1 75 ? -12.400 -6.417 10.606 1.00 94.19 75 GLY A CA 1
ATOM 565 C C . GLY A 1 75 ? -13.498 -6.426 9.536 1.00 94.19 75 GLY A C 1
ATOM 566 O O . GLY A 1 75 ? -14.541 -5.783 9.670 1.00 94.19 75 GLY A O 1
ATOM 567 N N . GLY A 1 76 ? -13.261 -7.155 8.447 1.00 94.56 76 GLY A N 1
ATOM 568 C CA . GLY A 1 76 ? -14.162 -7.212 7.295 1.00 94.56 76 GLY A CA 1
ATOM 569 C C . GLY A 1 76 ? -13.403 -7.255 5.972 1.00 94.56 76 GLY A C 1
ATOM 570 O O . GLY A 1 76 ? -12.269 -7.718 5.921 1.00 94.56 76 GLY A O 1
ATOM 571 N N . VAL A 1 77 ? -14.028 -6.786 4.892 1.00 95.06 77 VAL A N 1
ATOM 572 C CA . VAL A 1 77 ? -13.461 -6.852 3.536 1.00 95.06 77 VAL A CA 1
ATOM 573 C C . VAL A 1 77 ? -13.217 -5.448 2.998 1.00 95.06 77 VAL A C 1
ATOM 575 O O . VAL A 1 77 ? -14.115 -4.610 3.034 1.00 95.06 77 VAL A O 1
ATOM 578 N N . VAL A 1 78 ? -12.028 -5.211 2.446 1.00 95.12 78 VAL A N 1
ATOM 579 C CA . VAL A 1 78 ? -11.665 -3.973 1.746 1.00 95.12 78 VAL A CA 1
ATOM 580 C C . VAL A 1 78 ? -11.286 -4.301 0.305 1.00 95.12 78 VAL A C 1
ATOM 582 O O . VAL A 1 78 ? -10.588 -5.282 0.047 1.00 95.12 78 VAL A O 1
ATOM 585 N N . TYR A 1 79 ? -11.730 -3.474 -0.640 1.00 95.19 79 TYR A N 1
ATOM 586 C CA . TYR A 1 79 ? -11.385 -3.602 -2.054 1.00 95.19 79 TYR A CA 1
ATOM 587 C C . TYR A 1 79 ? -10.479 -2.449 -2.491 1.00 95.19 79 TYR A C 1
ATOM 589 O O . TYR A 1 79 ? -10.736 -1.297 -2.151 1.00 95.19 79 TYR A O 1
ATOM 597 N N . ILE A 1 80 ? -9.429 -2.758 -3.255 1.00 95.00 80 ILE A N 1
ATOM 598 C CA . ILE A 1 80 ? -8.527 -1.764 -3.848 1.00 95.00 80 ILE A CA 1
ATOM 599 C C . ILE A 1 80 ? -8.673 -1.816 -5.364 1.00 95.00 80 ILE A C 1
ATOM 601 O O . ILE A 1 80 ? -8.358 -2.821 -6.010 1.00 95.00 80 ILE A O 1
ATOM 605 N N . GLU A 1 81 ? -9.151 -0.705 -5.911 1.00 93.62 81 GLU A N 1
ATOM 606 C CA . GLU A 1 81 ? -9.357 -0.477 -7.337 1.00 93.62 81 GLU A CA 1
ATOM 607 C C . GLU A 1 81 ? -8.146 0.216 -7.984 1.00 93.62 81 GLU A C 1
ATOM 609 O O . GLU A 1 81 ? -7.234 0.697 -7.310 1.00 93.62 81 GLU A O 1
ATOM 614 N N . GLY A 1 82 ? -8.127 0.265 -9.319 1.00 92.38 82 GLY A N 1
ATOM 615 C CA . GLY A 1 82 ? -7.131 1.032 -10.078 1.00 92.38 82 GLY A CA 1
ATOM 616 C C . GLY A 1 82 ? -5.693 0.50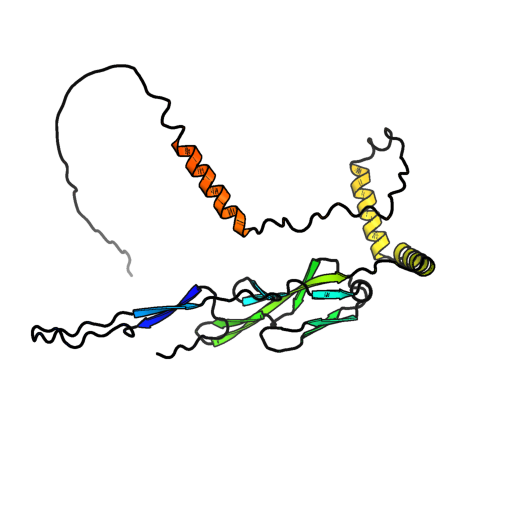5 -10.014 1.00 92.38 82 GLY A C 1
ATOM 617 O O . GLY A 1 82 ? -4.779 1.212 -10.427 1.00 92.38 82 GLY A O 1
ATOM 618 N N . HIS A 1 83 ? -5.464 -0.713 -9.512 1.00 94.75 83 HIS A N 1
ATOM 619 C CA . HIS A 1 83 ? -4.125 -1.298 -9.458 1.00 94.75 83 HIS A CA 1
ATOM 620 C C . HIS A 1 83 ? -3.481 -1.365 -10.864 1.00 94.75 83 HIS A C 1
ATOM 622 O O . HIS A 1 83 ? -4.157 -1.810 -11.797 1.00 94.75 83 HIS A O 1
ATOM 628 N N . PRO A 1 84 ? -2.179 -1.046 -11.047 1.00 92.44 84 PRO A N 1
ATOM 629 C CA . PRO A 1 84 ? -1.531 -1.002 -12.368 1.00 92.44 84 PRO A CA 1
ATOM 630 C C . PRO A 1 84 ? -1.574 -2.291 -13.211 1.00 92.44 84 PRO A C 1
ATOM 632 O O . PRO A 1 84 ? -1.300 -2.249 -14.406 1.00 92.44 84 PRO A O 1
ATOM 635 N N . SER A 1 85 ? -1.918 -3.445 -12.624 1.00 90.88 85 SER A N 1
ATOM 636 C CA . SER A 1 85 ? -2.157 -4.698 -13.367 1.00 90.88 85 SER A CA 1
ATOM 637 C C . SER A 1 85 ? -3.594 -4.878 -13.886 1.00 90.88 85 SER A C 1
ATOM 639 O O . SER A 1 85 ? -3.895 -5.920 -14.464 1.00 90.88 85 SER A O 1
ATOM 641 N N . GLY A 1 86 ? -4.491 -3.914 -13.648 1.00 92.00 86 GLY A N 1
ATOM 642 C CA . GLY A 1 86 ? -5.914 -3.981 -14.003 1.00 92.00 86 GLY A CA 1
ATOM 643 C C . GLY A 1 86 ? -6.759 -4.903 -13.112 1.00 92.00 86 GLY A C 1
ATOM 644 O O . GLY A 1 86 ? -7.918 -5.159 -13.425 1.00 92.00 86 GLY A O 1
ATOM 645 N N . LYS A 1 87 ? -6.197 -5.431 -12.017 1.00 91.56 87 LYS A N 1
ATOM 646 C CA . LYS A 1 87 ? -6.886 -6.343 -11.091 1.00 91.56 87 LYS A CA 1
ATOM 647 C C . LYS A 1 87 ? -7.549 -5.591 -9.937 1.00 91.56 87 LYS A C 1
ATOM 649 O O . LYS A 1 87 ? -6.928 -4.720 -9.337 1.00 91.56 87 LYS A O 1
ATOM 654 N N . LEU A 1 88 ? -8.754 -6.018 -9.564 1.00 94.44 88 LEU A N 1
ATOM 655 C CA . LEU A 1 88 ? -9.367 -5.682 -8.278 1.00 94.44 88 LEU A CA 1
ATOM 656 C C . LEU A 1 88 ? -8.699 -6.512 -7.172 1.00 94.44 88 LEU A C 1
ATOM 658 O O . LEU A 1 88 ? -8.656 -7.740 -7.273 1.00 94.44 88 LEU A O 1
ATOM 662 N N . ILE A 1 89 ? -8.181 -5.865 -6.128 1.00 94.88 89 ILE A N 1
ATOM 663 C CA . ILE A 1 89 ? -7.569 -6.558 -4.985 1.00 94.88 89 ILE A CA 1
ATOM 664 C C . ILE A 1 89 ? -8.591 -6.626 -3.855 1.00 94.88 89 ILE A C 1
ATOM 666 O O . ILE A 1 89 ? -9.099 -5.592 -3.431 1.00 94.88 89 ILE A O 1
ATOM 670 N N . LYS A 1 90 ? -8.873 -7.831 -3.355 1.00 95.69 90 LYS A N 1
ATOM 671 C CA . LYS A 1 90 ? -9.675 -8.063 -2.148 1.00 95.69 90 LYS A CA 1
ATOM 672 C C . LYS A 1 90 ? -8.735 -8.300 -0.969 1.00 95.69 90 LYS A C 1
ATOM 674 O O . LYS A 1 90 ? -7.887 -9.185 -1.049 1.00 95.69 90 LYS A O 1
ATOM 679 N N . LEU A 1 91 ? -8.897 -7.530 0.102 1.00 94.94 91 LEU A N 1
ATOM 680 C CA . LEU A 1 91 ? -8.201 -7.706 1.372 1.00 94.94 91 LEU A CA 1
ATOM 681 C C . LEU A 1 91 ? -9.204 -8.109 2.448 1.00 94.94 91 LEU A C 1
ATOM 683 O O . LEU A 1 91 ? -10.166 -7.385 2.700 1.00 94.94 91 LEU A O 1
ATOM 687 N N . ASP A 1 92 ? -8.954 -9.247 3.087 1.00 95.25 92 ASP A N 1
ATOM 688 C CA . ASP A 1 92 ? -9.747 -9.738 4.211 1.00 95.25 92 ASP A CA 1
ATOM 689 C C . ASP A 1 92 ? -9.028 -9.388 5.520 1.00 95.25 92 ASP A C 1
ATOM 691 O O . ASP A 1 92 ? -7.963 -9.925 5.824 1.00 95.25 92 ASP A O 1
ATOM 695 N N . ILE A 1 93 ? -9.600 -8.450 6.274 1.00 95.12 93 ILE A N 1
ATOM 696 C CA . ILE A 1 93 ? -9.094 -7.979 7.564 1.00 95.12 93 ILE A CA 1
ATOM 697 C C . ILE A 1 93 ? -9.659 -8.874 8.665 1.00 95.12 93 ILE A C 1
ATOM 699 O O . ILE A 1 93 ? -10.878 -9.000 8.820 1.00 95.12 93 ILE A O 1
ATOM 703 N N . ILE A 1 94 ? -8.765 -9.497 9.431 1.00 94.31 94 ILE A N 1
ATOM 704 C CA . ILE A 1 94 ? -9.113 -10.467 10.471 1.00 94.31 94 ILE A CA 1
ATOM 705 C C . ILE A 1 94 ? -9.847 -9.751 11.624 1.00 94.31 94 ILE A C 1
ATOM 707 O O . ILE A 1 94 ? -9.328 -8.762 12.142 1.00 94.31 94 ILE A O 1
ATOM 711 N N . PRO A 1 95 ? -11.019 -10.237 12.078 1.00 93.31 95 PRO A N 1
ATOM 712 C CA . PRO A 1 95 ? -11.704 -9.667 13.235 1.00 93.31 95 PRO A CA 1
ATOM 713 C C . PRO A 1 95 ? -10.827 -9.660 14.493 1.00 93.31 95 PRO A C 1
ATOM 715 O O . PRO A 1 95 ? -10.213 -10.669 14.838 1.00 93.31 95 PRO A O 1
ATOM 718 N N . GLY A 1 96 ? -10.781 -8.517 15.181 1.00 89.06 96 GLY A N 1
ATOM 719 C CA . GLY A 1 96 ? -9.874 -8.269 16.308 1.00 89.06 96 GLY A CA 1
ATOM 720 C C . GLY A 1 96 ? -8.530 -7.643 15.911 1.00 89.06 96 GLY A C 1
ATOM 721 O O . GLY A 1 96 ? -7.784 -7.213 16.787 1.00 89.06 96 GLY A O 1
ATOM 722 N N . GLU A 1 97 ? -8.225 -7.530 14.616 1.00 91.62 97 GLU A N 1
ATOM 723 C CA . GLU A 1 97 ? -7.131 -6.693 14.128 1.00 91.62 97 GLU A CA 1
ATOM 724 C C . GLU A 1 97 ? -7.605 -5.239 13.955 1.00 91.62 97 GLU A C 1
ATOM 726 O O . GLU A 1 97 ? -8.475 -4.959 13.134 1.00 91.62 97 GLU A O 1
ATOM 731 N N . ILE A 1 98 ? -7.015 -4.304 14.708 1.00 92.94 98 ILE A N 1
ATOM 732 C CA . ILE A 1 98 ? -7.362 -2.877 14.632 1.00 92.94 98 ILE A CA 1
ATOM 733 C C . ILE A 1 98 ? -6.492 -2.170 13.584 1.00 92.94 98 ILE A C 1
ATOM 735 O O . ILE A 1 98 ? -5.273 -2.045 13.746 1.00 92.94 98 ILE A O 1
ATOM 739 N N . LEU A 1 99 ? -7.123 -1.622 12.544 1.00 94.81 99 LEU A N 1
ATOM 740 C CA . LEU A 1 99 ? -6.460 -0.794 11.535 1.00 94.81 99 LEU A CA 1
ATOM 741 C C . LEU A 1 99 ? -6.438 0.671 11.980 1.00 94.81 99 LEU A C 1
ATOM 743 O O . LEU A 1 99 ? -7.409 1.402 11.793 1.00 94.81 99 LEU A O 1
ATOM 747 N N . LYS A 1 100 ? -5.316 1.106 12.564 1.00 93.62 100 LYS A N 1
ATOM 748 C CA . LYS A 1 100 ? -5.102 2.503 12.985 1.00 93.62 100 LYS A CA 1
ATOM 749 C C . LYS A 1 100 ? -5.073 3.464 11.773 1.00 93.62 100 LYS A C 1
ATOM 751 O O . LYS A 1 100 ? -4.567 3.078 10.715 1.00 93.62 100 LYS A O 1
ATOM 756 N N . PRO A 1 101 ? -5.538 4.723 11.902 1.00 94.38 101 PRO A N 1
ATOM 757 C CA . PRO A 1 101 ? -5.422 5.720 10.836 1.00 94.38 101 PRO A CA 1
ATOM 758 C C . PRO A 1 101 ? -3.967 5.894 10.384 1.00 94.38 101 PRO A C 1
ATOM 760 O O . PRO A 1 101 ? -3.059 5.997 11.206 1.00 94.38 101 PRO A O 1
ATOM 763 N N . GLY A 1 102 ? -3.732 5.888 9.072 1.00 93.19 102 GLY A N 1
ATOM 764 C CA . GLY A 1 102 ? -2.397 5.993 8.487 1.00 93.19 102 GLY A CA 1
ATOM 765 C C . GLY A 1 102 ? -1.518 4.743 8.606 1.00 93.19 102 GLY A C 1
ATOM 766 O O . GLY A 1 102 ? -0.370 4.802 8.162 1.00 93.19 102 GLY A O 1
ATOM 767 N N . CYS A 1 103 ? -2.012 3.629 9.165 1.00 94.06 103 CYS A N 1
ATOM 768 C CA . CYS A 1 103 ? -1.253 2.378 9.216 1.00 94.06 103 CYS A CA 1
ATOM 769 C C . CYS A 1 103 ? -1.057 1.766 7.820 1.00 94.06 103 CYS A C 1
ATOM 771 O O . CYS A 1 103 ? -1.813 2.044 6.885 1.00 94.06 103 CYS A O 1
ATOM 773 N N . PHE A 1 104 ? -0.042 0.909 7.695 1.00 94.69 104 PHE A N 1
ATOM 774 C CA . PHE A 1 104 ? 0.271 0.192 6.463 1.00 94.69 104 PHE A CA 1
ATOM 775 C C . PHE A 1 104 ? 0.027 -1.312 6.614 1.00 94.69 104 PHE A C 1
ATOM 777 O O . PHE A 1 104 ? 0.428 -1.910 7.614 1.00 94.69 104 PHE A O 1
ATOM 784 N N . LYS A 1 105 ? -0.548 -1.942 5.583 1.00 94.69 105 LYS A N 1
ATOM 785 C CA . LYS A 1 105 ? -0.478 -3.402 5.378 1.00 94.69 105 LYS A CA 1
ATOM 786 C C . LYS A 1 105 ? 0.285 -3.727 4.106 1.00 94.69 105 LYS A C 1
ATOM 788 O O . LYS A 1 105 ? 0.242 -2.965 3.144 1.00 94.69 105 LYS A O 1
ATOM 793 N N . THR A 1 106 ? 0.958 -4.869 4.104 1.00 96.12 106 THR A N 1
ATOM 794 C CA . THR A 1 106 ? 1.689 -5.385 2.944 1.00 96.12 106 THR A CA 1
ATOM 795 C C . THR A 1 106 ? 0.846 -6.439 2.241 1.00 96.12 106 THR A C 1
ATOM 797 O O . THR A 1 106 ? 0.338 -7.354 2.882 1.00 96.12 106 THR A O 1
ATOM 800 N N . VAL A 1 107 ? 0.737 -6.327 0.922 1.00 96.00 107 VAL A N 1
ATOM 801 C CA . VAL A 1 107 ? 0.210 -7.352 0.023 1.00 96.00 107 VAL A CA 1
ATOM 802 C C . VAL A 1 107 ? 1.391 -7.874 -0.787 1.00 96.00 107 VAL A C 1
ATOM 804 O O . VAL A 1 107 ? 2.017 -7.132 -1.553 1.00 96.00 107 VAL A O 1
ATOM 807 N N . GLU A 1 108 ? 1.740 -9.136 -0.567 1.00 95.81 108 GLU A N 1
ATOM 808 C CA . GLU A 1 108 ? 2.876 -9.781 -1.227 1.00 95.81 108 GLU A CA 1
ATOM 809 C C . GLU A 1 108 ? 2.627 -9.935 -2.737 1.00 95.81 108 GLU A C 1
ATOM 811 O O . GLU A 1 108 ? 1.486 -9.940 -3.195 1.00 95.81 108 GLU A O 1
ATOM 816 N N . ASP A 1 109 ? 3.709 -9.970 -3.520 1.00 95.31 109 ASP A N 1
ATOM 817 C CA . ASP A 1 109 ? 3.738 -10.096 -4.990 1.00 95.31 109 ASP A CA 1
ATOM 818 C C . ASP A 1 109 ? 2.795 -9.206 -5.836 1.00 95.31 109 ASP A C 1
ATOM 820 O O . ASP A 1 109 ? 2.610 -9.442 -7.032 1.00 95.31 109 ASP A O 1
ATOM 824 N N . MET A 1 110 ? 2.253 -8.129 -5.259 1.00 95.44 110 MET A N 1
ATOM 825 C CA . MET A 1 110 ? 1.370 -7.167 -5.935 1.00 95.44 110 MET A CA 1
ATOM 826 C C . MET A 1 110 ? 2.053 -5.832 -6.282 1.00 95.44 110 MET A C 1
ATOM 828 O O . MET A 1 110 ? 1.393 -4.817 -6.449 1.00 95.44 110 MET A O 1
ATOM 832 N N . GLY A 1 111 ? 3.381 -5.802 -6.395 1.00 95.38 111 GLY A N 1
ATOM 833 C CA . GLY A 1 111 ? 4.135 -4.647 -6.899 1.00 95.38 111 GLY A CA 1
ATOM 834 C C . GLY A 1 111 ? 4.350 -4.654 -8.420 1.00 95.38 111 GLY A C 1
ATOM 835 O O . GLY A 1 111 ? 3.735 -5.406 -9.176 1.00 95.38 111 GLY A O 1
ATOM 836 N N . MET A 1 112 ? 5.298 -3.837 -8.879 1.00 95.19 112 MET A N 1
ATOM 837 C CA . MET A 1 112 ? 5.806 -3.856 -10.255 1.00 95.19 112 MET A CA 1
ATOM 838 C C . MET A 1 112 ? 6.611 -5.143 -10.527 1.00 95.19 112 MET A C 1
ATOM 840 O O . MET A 1 112 ? 7.232 -5.686 -9.608 1.00 95.19 112 MET A O 1
ATOM 844 N N . PRO A 1 113 ? 6.655 -5.641 -11.777 1.00 95.31 113 PRO A N 1
ATOM 845 C CA . PRO A 1 113 ? 7.435 -6.828 -12.117 1.00 95.31 113 PRO A CA 1
ATOM 846 C C . PRO A 1 113 ? 8.945 -6.570 -12.005 1.00 95.31 113 PRO A C 1
ATOM 848 O O . PRO A 1 113 ? 9.441 -5.514 -12.394 1.00 95.31 113 PRO A O 1
ATOM 851 N N . LYS A 1 114 ? 9.677 -7.569 -11.506 1.00 92.94 114 LYS A N 1
ATOM 852 C CA . LYS A 1 114 ? 11.139 -7.580 -11.365 1.00 92.94 114 LYS A CA 1
ATOM 853 C C . LYS A 1 114 ? 11.759 -8.455 -12.454 1.00 92.94 114 LYS A C 1
ATOM 855 O O . LYS A 1 114 ? 11.312 -9.585 -12.669 1.00 92.94 114 LYS A O 1
ATOM 860 N N . PHE A 1 115 ? 12.828 -7.972 -13.081 1.00 90.06 115 PHE A N 1
ATOM 861 C CA . PHE A 1 115 ? 13.598 -8.712 -14.082 1.00 90.06 115 PHE A CA 1
ATOM 862 C C . PHE A 1 115 ? 15.066 -8.812 -13.669 1.00 90.06 115 PHE A C 1
ATOM 864 O O . PHE A 1 115 ? 15.653 -7.833 -13.217 1.00 90.06 115 PHE A O 1
ATOM 871 N N . ILE A 1 116 ? 15.653 -9.995 -13.846 1.00 86.12 116 ILE A N 1
ATOM 872 C CA . ILE A 1 116 ? 17.077 -10.273 -13.638 1.00 86.12 116 ILE A CA 1
ATOM 873 C C . ILE A 1 116 ? 17.591 -10.906 -14.929 1.00 86.12 116 ILE A C 1
ATOM 875 O O . ILE A 1 116 ? 17.027 -11.893 -15.396 1.00 86.12 116 ILE A O 1
ATOM 879 N N . ASN A 1 117 ? 18.624 -10.318 -15.538 1.00 85.94 117 ASN A N 1
ATOM 880 C CA . ASN A 1 117 ? 19.221 -10.784 -16.800 1.00 85.94 117 ASN A CA 1
ATOM 881 C C . ASN A 1 117 ? 18.185 -11.038 -17.923 1.00 85.94 117 ASN A C 1
ATOM 883 O O . ASN A 1 117 ? 18.278 -12.011 -18.664 1.00 85.94 117 ASN A O 1
ATOM 887 N N . GLY A 1 118 ? 17.159 -10.182 -18.018 1.00 84.44 118 GLY A N 1
ATOM 888 C CA . GLY A 1 118 ? 16.064 -10.298 -18.995 1.00 84.44 118 GLY A CA 1
ATOM 889 C C . GLY A 1 118 ? 14.965 -11.313 -18.646 1.00 84.44 118 GLY A C 1
ATOM 890 O O . GLY A 1 118 ? 13.924 -11.325 -19.298 1.00 84.44 118 GLY A O 1
ATOM 891 N N . VAL A 1 119 ? 15.131 -12.120 -17.594 1.00 88.62 119 VAL A N 1
ATOM 892 C CA . VAL A 1 119 ? 14.131 -13.095 -17.130 1.00 88.62 119 VAL A CA 1
ATOM 893 C C . VAL A 1 119 ? 13.289 -12.489 -16.005 1.00 88.62 119 VAL A C 1
ATOM 895 O O . VAL A 1 119 ? 13.818 -11.861 -15.086 1.00 88.62 119 VAL A O 1
ATOM 898 N N . ARG A 1 120 ? 11.962 -12.673 -16.049 1.00 89.69 120 ARG A N 1
ATOM 899 C CA . ARG A 1 120 ? 11.058 -12.213 -14.981 1.00 89.69 120 ARG A CA 1
ATOM 900 C C . ARG A 1 120 ? 11.297 -13.031 -13.710 1.00 89.69 120 ARG A C 1
ATOM 902 O O . ARG A 1 120 ? 10.938 -14.203 -13.664 1.00 89.69 120 ARG A O 1
ATOM 909 N N . SER A 1 121 ? 11.843 -12.393 -12.679 1.00 91.88 121 SER A N 1
ATOM 910 C CA . SER A 1 121 ? 12.173 -13.032 -11.398 1.00 91.88 121 SER A CA 1
ATOM 911 C C . SER A 1 121 ? 11.015 -13.034 -10.396 1.00 91.88 121 SER A C 1
ATOM 913 O O . SER A 1 121 ? 11.061 -13.798 -9.438 1.00 91.88 121 SER A O 1
ATOM 915 N N . GLY A 1 122 ? 10.009 -12.171 -10.568 1.00 93.38 122 GLY A N 1
ATOM 916 C CA . GLY A 1 122 ? 8.882 -12.043 -9.639 1.00 93.38 122 GLY A CA 1
ATOM 917 C C . GLY A 1 122 ? 8.247 -10.656 -9.696 1.00 93.38 122 GLY A C 1
ATOM 918 O O . GLY A 1 122 ? 8.372 -9.957 -10.705 1.00 93.38 122 GLY A O 1
ATOM 919 N N . PHE A 1 123 ? 7.603 -10.245 -8.605 1.00 95.38 123 PHE A N 1
ATOM 920 C CA . PHE A 1 123 ? 7.002 -8.920 -8.434 1.00 95.38 123 PHE A CA 1
ATOM 921 C C . PHE A 1 123 ? 7.534 -8.236 -7.165 1.00 95.38 123 PHE A C 1
ATOM 923 O O . PHE A 1 123 ? 8.199 -8.851 -6.327 1.00 95.38 123 PHE A O 1
ATOM 930 N N . GLY A 1 124 ? 7.323 -6.926 -7.042 1.00 95.75 124 GLY A N 1
ATOM 931 C CA . GLY A 1 124 ? 7.425 -6.219 -5.764 1.00 95.75 124 GLY A CA 1
ATOM 932 C C . GLY A 1 124 ? 6.246 -6.515 -4.840 1.00 95.75 124 GLY A C 1
ATOM 933 O O . GLY A 1 124 ? 5.388 -7.337 -5.147 1.00 95.75 124 GLY A O 1
ATOM 934 N N . HIS A 1 125 ? 6.177 -5.796 -3.729 1.00 96.69 125 HIS A N 1
ATOM 935 C CA . HIS A 1 125 ? 5.039 -5.817 -2.807 1.00 96.69 125 HIS A CA 1
ATOM 936 C C . HIS A 1 125 ? 4.235 -4.521 -2.920 1.00 96.69 125 HIS A C 1
ATOM 938 O O . HIS A 1 125 ? 4.780 -3.486 -3.309 1.00 96.69 125 HIS A O 1
ATOM 944 N N . LEU A 1 126 ? 2.954 -4.574 -2.562 1.00 97.56 126 LEU A N 1
ATOM 945 C CA . LEU A 1 126 ? 2.086 -3.405 -2.445 1.00 97.56 126 LEU A CA 1
ATOM 946 C C . LEU A 1 126 ? 1.874 -3.073 -0.966 1.00 97.56 126 LEU A C 1
ATOM 948 O O . LEU A 1 126 ? 1.324 -3.873 -0.218 1.00 97.56 126 LEU A O 1
ATOM 952 N N . TYR A 1 127 ? 2.270 -1.876 -0.553 1.00 97.50 127 TYR A N 1
ATOM 953 C CA . TYR A 1 127 ? 1.974 -1.319 0.760 1.00 97.50 127 TYR A CA 1
ATOM 954 C C . TYR A 1 127 ? 0.716 -0.458 0.674 1.00 97.50 127 TYR A C 1
ATOM 956 O O . TYR A 1 127 ? 0.628 0.454 -0.144 1.00 97.50 127 TYR A O 1
ATOM 964 N N . VAL A 1 128 ? -0.266 -0.735 1.518 1.00 96.88 128 VAL A N 1
ATOM 965 C CA . VAL A 1 128 ? -1.570 -0.072 1.511 1.00 96.88 128 VAL A CA 1
ATOM 966 C C . VAL A 1 128 ? -1.666 0.809 2.742 1.00 96.88 128 VAL A C 1
ATOM 968 O O . VAL A 1 128 ? -1.708 0.278 3.850 1.00 96.88 128 VAL A O 1
ATOM 971 N N . LYS A 1 129 ? -1.688 2.136 2.559 1.00 96.19 129 LYS A N 1
ATOM 972 C CA . LYS A 1 129 ? -1.927 3.086 3.650 1.00 96.19 129 LYS A CA 1
ATOM 973 C C . LYS A 1 129 ? -3.430 3.247 3.868 1.00 96.19 129 LYS A C 1
ATOM 975 O O . LYS A 1 129 ? -4.126 3.717 2.967 1.00 96.19 129 LYS A O 1
ATOM 980 N N . PHE A 1 130 ? -3.923 2.885 5.048 1.00 96.25 130 PHE A N 1
ATOM 981 C CA . PHE A 1 130 ? -5.340 3.022 5.388 1.00 96.25 130 PHE A CA 1
ATOM 982 C C . PHE A 1 130 ? -5.684 4.431 5.866 1.00 96.25 130 PHE A C 1
ATOM 984 O O . PHE A 1 130 ? -4.974 5.021 6.680 1.00 96.25 130 PHE A O 1
ATOM 991 N N . ASP A 1 131 ? -6.804 4.948 5.372 1.00 95.31 131 ASP A N 1
ATOM 992 C CA . ASP A 1 131 ? -7.376 6.247 5.719 1.00 95.31 131 ASP A CA 1
ATOM 993 C C . ASP A 1 131 ? -8.766 6.005 6.328 1.00 95.31 131 ASP A C 1
ATOM 995 O O . ASP A 1 131 ? -9.731 5.704 5.620 1.00 95.31 131 ASP A O 1
ATOM 999 N N . VAL A 1 132 ? -8.843 6.003 7.662 1.00 96.00 132 VAL A N 1
ATOM 1000 C CA . VAL A 1 132 ? -10.052 5.596 8.395 1.00 96.00 132 VAL A CA 1
ATOM 1001 C C . VAL A 1 132 ? -11.041 6.755 8.428 1.00 96.00 132 VAL A C 1
ATOM 1003 O O . VAL A 1 132 ? -10.764 7.802 9.009 1.00 96.00 132 VAL A O 1
ATOM 1006 N N . THR A 1 133 ? -12.215 6.559 7.832 1.00 95.12 133 THR A N 1
ATOM 1007 C CA . THR A 1 133 ? -13.296 7.549 7.841 1.00 95.12 133 THR A CA 1
ATOM 1008 C C . THR A 1 133 ? -14.134 7.370 9.105 1.00 95.12 133 THR A C 1
ATOM 1010 O O . THR A 1 133 ? -14.833 6.366 9.262 1.00 95.12 133 THR A O 1
ATOM 1013 N N . TYR A 1 134 ? -14.047 8.339 10.017 1.00 95.06 134 TYR A N 1
ATOM 1014 C CA . TYR A 1 134 ? -14.829 8.370 11.254 1.00 95.06 134 TYR A CA 1
ATOM 1015 C C . TYR A 1 134 ? -16.232 8.948 11.005 1.00 95.06 134 TYR A C 1
ATOM 1017 O O . TYR A 1 134 ? -16.369 9.882 10.214 1.00 95.06 134 TYR A O 1
ATOM 1025 N N . PRO A 1 135 ? -17.277 8.439 11.684 1.00 93.81 135 PRO A N 1
ATOM 1026 C CA . PRO A 1 135 ? -18.591 9.071 11.674 1.00 93.81 135 PRO A CA 1
ATOM 1027 C C . PRO A 1 135 ? -18.559 10.382 12.472 1.00 93.81 135 PRO A C 1
ATOM 1029 O O . PRO A 1 135 ? -17.943 10.447 13.534 1.00 93.81 135 PRO A O 1
ATOM 1032 N N . GLU A 1 136 ? -19.283 11.404 12.010 1.00 92.62 136 GLU A N 1
ATOM 1033 C CA . GLU A 1 136 ? -19.369 12.706 12.697 1.00 92.62 136 GLU A CA 1
ATOM 1034 C C . GLU A 1 136 ? -19.949 12.596 14.115 1.00 92.62 136 GLU A C 1
ATOM 1036 O O . GLU A 1 136 ? -19.592 13.366 15.008 1.00 92.62 136 GLU A O 1
ATOM 1041 N N . ARG A 1 137 ? -20.888 11.662 14.323 1.00 91.94 137 ARG A N 1
ATOM 1042 C CA . ARG A 1 137 ? -21.589 11.438 15.594 1.00 91.94 137 ARG A CA 1
ATOM 1043 C C . ARG A 1 137 ? -21.926 9.962 15.783 1.00 91.94 137 ARG A C 1
ATOM 1045 O O . ARG A 1 137 ? -22.152 9.233 14.821 1.00 91.94 137 ARG A O 1
ATOM 1052 N N . LEU A 1 138 ? -22.033 9.555 17.044 1.00 92.88 138 LEU A N 1
ATOM 1053 C CA . LEU A 1 138 ? -22.596 8.274 17.469 1.00 92.88 138 LEU A CA 1
ATOM 1054 C C . LEU A 1 138 ? -23.819 8.534 18.353 1.00 92.88 138 LEU A C 1
ATOM 1056 O O . LEU A 1 138 ? -23.852 9.511 19.102 1.00 92.88 138 LEU A O 1
ATOM 1060 N N . GLU A 1 139 ? -24.811 7.646 18.306 1.00 95.44 139 GLU A N 1
ATOM 1061 C CA . GLU A 1 139 ? -25.937 7.702 19.243 1.00 95.44 139 GLU A CA 1
ATOM 1062 C C . GLU A 1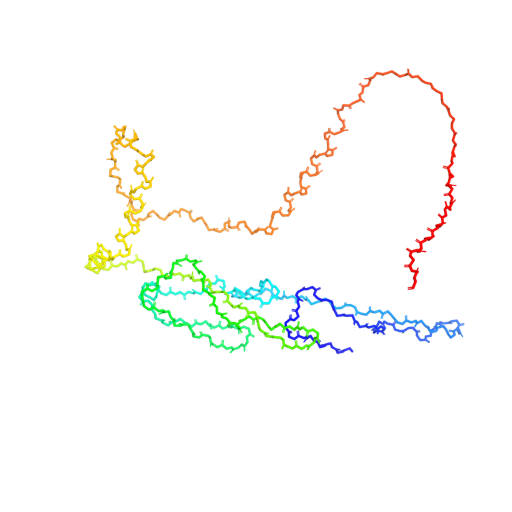 139 ? -25.441 7.505 20.688 1.00 95.44 139 GLU A C 1
ATOM 1064 O O . GLU A 1 139 ? -24.625 6.607 20.936 1.00 95.44 139 GLU A O 1
ATOM 1069 N N . PRO A 1 140 ? -25.950 8.272 21.671 1.00 94.00 140 PRO A N 1
ATOM 1070 C CA . PRO A 1 140 ? -25.435 8.246 23.042 1.00 94.00 140 PRO A CA 1
ATOM 1071 C C . PRO A 1 140 ? -25.622 6.886 23.731 1.00 94.00 140 PRO A C 1
ATOM 1073 O O . PRO A 1 140 ? -24.827 6.513 24.593 1.00 94.00 140 PRO A O 1
ATOM 1076 N N . GLU A 1 141 ? -26.637 6.109 23.344 1.00 95.94 141 GLU A N 1
ATOM 1077 C CA . GLU A 1 141 ? -26.803 4.735 23.827 1.00 95.94 141 GLU A CA 1
ATOM 1078 C C . GLU A 1 141 ? -25.721 3.794 23.295 1.00 95.94 141 GLU A C 1
ATOM 1080 O O . GLU A 1 141 ? -25.200 2.961 24.037 1.00 95.94 141 GLU A O 1
ATOM 1085 N N . ASN A 1 142 ? -25.363 3.925 22.017 1.00 93.75 142 ASN A N 1
ATOM 1086 C CA . ASN A 1 142 ? -24.364 3.069 21.386 1.00 93.75 142 ASN A CA 1
ATOM 1087 C C . ASN A 1 142 ? -22.955 3.453 21.847 1.00 93.75 142 ASN A C 1
ATOM 1089 O O . ASN A 1 142 ? -22.153 2.561 22.110 1.00 93.75 142 ASN A O 1
ATOM 1093 N N . ALA A 1 143 ? -22.693 4.742 22.085 1.00 94.31 143 ALA A N 1
ATOM 1094 C CA . ALA A 1 143 ? -21.477 5.203 22.750 1.00 94.31 143 ALA A CA 1
ATOM 1095 C C . ALA A 1 143 ? -21.294 4.549 24.136 1.00 94.31 143 ALA A C 1
ATOM 1097 O O . ALA A 1 143 ? -20.227 4.006 24.413 1.00 94.31 143 ALA A O 1
ATOM 1098 N N . LYS A 1 144 ? -22.346 4.491 24.971 1.00 94.88 144 LYS A N 1
ATOM 1099 C CA . LYS A 1 144 ? -22.311 3.790 26.274 1.00 94.88 144 LYS A CA 1
ATOM 1100 C C . LYS A 1 144 ? -22.084 2.279 26.136 1.00 94.88 144 LYS A C 1
ATOM 1102 O O . LYS A 1 144 ? -21.326 1.702 26.913 1.00 94.88 144 LYS A O 1
ATOM 1107 N N . LYS A 1 145 ? -22.711 1.623 25.148 1.00 96.12 145 LYS A N 1
ATOM 1108 C CA . LYS A 1 145 ? -22.490 0.188 24.863 1.00 96.12 145 LYS A CA 1
ATOM 1109 C C . LYS A 1 145 ? -21.028 -0.073 24.481 1.00 96.12 145 LYS A C 1
ATOM 1111 O O . LYS A 1 145 ? -20.402 -0.950 25.068 1.00 96.12 145 LYS A O 1
ATOM 1116 N N . ILE A 1 146 ? -20.474 0.724 23.564 1.00 93.81 146 ILE A N 1
ATOM 1117 C CA . ILE A 1 146 ? -19.071 0.644 23.133 1.00 93.81 146 ILE A CA 1
ATOM 1118 C C . ILE A 1 146 ? -18.134 0.899 24.320 1.00 93.81 146 ILE A C 1
ATOM 1120 O O . ILE A 1 146 ? -17.249 0.087 24.565 1.00 93.81 146 ILE A O 1
ATOM 1124 N N . GLN A 1 147 ? -18.369 1.949 25.113 1.00 93.06 147 GLN A N 1
ATOM 1125 C CA . GLN A 1 147 ? -17.588 2.249 26.317 1.00 93.06 147 GLN A CA 1
ATOM 1126 C C . GLN A 1 147 ? -17.534 1.052 27.278 1.00 93.06 147 GLN A C 1
ATOM 1128 O O . GLN A 1 147 ? -16.451 0.673 27.713 1.00 93.06 147 GLN A O 1
ATOM 1133 N N . ASN A 1 148 ? -18.673 0.412 27.561 1.00 95.06 148 ASN A N 1
ATOM 1134 C CA . ASN A 1 148 ? -18.739 -0.752 28.449 1.00 95.06 148 ASN A CA 1
ATOM 1135 C C . ASN A 1 148 ? -18.027 -1.995 27.888 1.00 95.06 148 ASN A C 1
ATOM 1137 O O . ASN A 1 148 ? -17.503 -2.793 28.668 1.00 95.06 148 ASN A O 1
ATOM 1141 N N . ILE A 1 149 ? -18.002 -2.171 26.563 1.00 95.00 149 ILE A N 1
ATOM 1142 C CA . ILE A 1 149 ? -17.260 -3.254 25.899 1.00 95.00 149 ILE A CA 1
ATOM 1143 C C . ILE A 1 149 ? -15.754 -2.977 25.990 1.00 95.00 149 ILE A C 1
ATOM 1145 O O . ILE A 1 149 ? -15.013 -3.797 26.529 1.00 95.00 149 ILE A O 1
ATOM 1149 N N . LEU A 1 150 ? -15.309 -1.799 25.540 1.00 93.00 150 LEU A N 1
ATOM 1150 C CA . LEU A 1 150 ? -13.892 -1.420 25.507 1.00 93.00 150 LEU A CA 1
ATOM 1151 C C . LEU A 1 150 ? -13.279 -1.341 26.914 1.00 93.00 150 LEU A C 1
ATOM 1153 O O . LEU A 1 150 ? -12.171 -1.822 27.127 1.00 93.00 150 LEU A O 1
ATOM 1157 N N . ALA A 1 151 ? -14.015 -0.821 27.901 1.00 91.75 151 ALA A N 1
ATOM 1158 C CA . ALA A 1 151 ? -13.575 -0.779 29.297 1.00 91.75 151 ALA A CA 1
ATOM 1159 C C . ALA A 1 151 ? -13.431 -2.172 29.931 1.00 91.75 151 ALA A C 1
ATOM 1161 O O . ALA A 1 151 ? -12.793 -2.299 30.976 1.00 91.75 151 ALA A O 1
ATOM 1162 N N . ASN A 1 152 ? -14.019 -3.214 29.331 1.00 94.00 152 ASN A N 1
ATOM 1163 C CA . ASN A 1 152 ? -13.891 -4.588 29.802 1.00 94.00 152 ASN A CA 1
ATOM 1164 C C . ASN A 1 152 ? -12.872 -5.433 29.037 1.00 94.00 152 ASN A C 1
ATOM 1166 O O . ASN A 1 152 ? -12.442 -6.452 29.587 1.00 94.00 152 ASN A O 1
ATOM 1170 N N . ASP A 1 153 ? -12.456 -4.995 27.848 1.00 93.69 153 ASP A N 1
ATOM 1171 C CA . ASP A 1 153 ? -11.534 -5.725 26.987 1.00 93.69 153 ASP A CA 1
ATOM 1172 C C . ASP A 1 153 ? -10.152 -5.950 27.629 1.00 93.69 153 ASP A C 1
ATOM 1174 O O . ASP A 1 153 ? -9.616 -5.116 28.364 1.00 93.69 153 ASP A O 1
ATOM 1178 N N . LYS A 1 154 ? -9.569 -7.119 27.345 1.00 94.88 154 LYS A N 1
ATOM 1179 C CA . LYS A 1 154 ? -8.290 -7.557 27.913 1.00 94.88 154 LYS A CA 1
ATOM 1180 C C . LYS A 1 154 ? -7.112 -6.715 27.417 1.00 94.88 154 LYS A C 1
ATOM 1182 O O . LYS A 1 154 ? -6.223 -6.407 28.209 1.00 94.88 154 LYS A O 1
ATOM 1187 N N . TYR A 1 155 ? -7.076 -6.394 26.127 1.00 91.25 155 TYR A N 1
ATOM 1188 C CA . TYR A 1 155 ? -5.958 -5.696 25.499 1.00 91.25 155 TYR A CA 1
ATOM 1189 C C . TYR A 1 155 ? -5.968 -4.217 25.884 1.00 91.25 155 TYR A C 1
ATOM 1191 O O . TYR A 1 155 ? -4.934 -3.688 26.280 1.00 91.25 155 TYR A O 1
ATOM 1199 N N . ILE A 1 156 ? -7.148 -3.593 25.907 1.00 90.50 156 ILE A N 1
ATOM 1200 C CA . ILE A 1 156 ? -7.311 -2.187 26.314 1.00 90.50 156 ILE A CA 1
ATOM 1201 C C . ILE A 1 156 ? -6.936 -1.981 27.790 1.00 90.50 156 ILE A C 1
ATOM 1203 O O . ILE A 1 156 ? -6.240 -1.021 28.121 1.00 90.50 156 ILE A O 1
ATOM 1207 N N . LYS A 1 157 ? -7.322 -2.905 28.684 1.00 91.06 157 LYS A N 1
ATOM 1208 C CA . LYS A 1 157 ? -6.871 -2.883 30.090 1.00 91.06 157 LYS A CA 1
ATOM 1209 C C . LYS A 1 157 ? -5.350 -2.991 30.217 1.00 91.06 157 LYS A C 1
ATOM 1211 O O . LYS A 1 157 ? -4.765 -2.285 31.035 1.00 91.06 157 LYS A O 1
ATOM 1216 N N . ALA A 1 158 ? -4.718 -3.851 29.415 1.00 90.12 158 ALA A N 1
ATOM 1217 C CA . ALA A 1 158 ? -3.269 -4.017 29.424 1.00 90.12 158 ALA A CA 1
ATOM 1218 C C . ALA A 1 158 ? -2.549 -2.744 28.943 1.00 90.12 158 ALA A C 1
ATOM 1220 O O . ALA A 1 158 ? -1.709 -2.226 29.676 1.00 90.12 158 ALA A O 1
ATOM 1221 N N . GLU A 1 159 ? -2.923 -2.192 27.781 1.00 85.38 159 GLU A N 1
ATOM 1222 C CA . GLU A 1 159 ? -2.332 -0.951 27.252 1.00 85.38 159 GLU A CA 1
ATOM 1223 C C . GLU A 1 159 ? -2.464 0.209 28.252 1.00 85.38 159 GLU A C 1
ATOM 1225 O O . GLU A 1 159 ? -1.471 0.866 28.571 1.00 85.38 159 GLU A O 1
ATOM 1230 N N . ARG A 1 160 ? -3.653 0.399 28.842 1.00 81.88 160 ARG A N 1
ATOM 1231 C CA . ARG A 1 160 ? -3.881 1.439 29.855 1.00 81.88 160 ARG A CA 1
ATOM 1232 C C . ARG A 1 160 ? -2.963 1.285 31.072 1.00 81.88 160 ARG A C 1
ATOM 1234 O O . ARG A 1 160 ? -2.335 2.259 31.477 1.00 81.88 160 ARG A O 1
ATOM 1241 N N . SER A 1 161 ? -2.825 0.068 31.605 1.00 78.75 161 SER A N 1
ATOM 1242 C CA . SER A 1 161 ? -1.946 -0.180 32.757 1.00 78.75 161 SER A CA 1
ATOM 1243 C C . SER A 1 161 ? -0.468 0.121 32.473 1.00 78.75 161 SER A C 1
ATOM 1245 O O . SER A 1 161 ? 0.245 0.538 33.378 1.00 78.75 161 SER A O 1
ATOM 1247 N N . THR A 1 162 ? -0.011 -0.027 31.220 1.00 79.19 162 THR A N 1
ATOM 1248 C CA . THR A 1 162 ? 1.371 0.322 30.839 1.00 79.19 162 THR A CA 1
ATOM 1249 C C . THR A 1 162 ? 1.614 1.827 30.710 1.00 79.19 162 THR A C 1
ATOM 1251 O O . THR A 1 162 ? 2.735 2.277 30.940 1.00 79.19 162 THR A O 1
ATOM 1254 N N . MET A 1 163 ? 0.582 2.613 30.384 1.00 66.38 163 MET A N 1
ATOM 1255 C CA . MET A 1 163 ? 0.670 4.079 30.346 1.00 66.38 163 MET A CA 1
ATOM 1256 C C . MET A 1 163 ? 0.713 4.662 31.762 1.00 66.38 163 MET A C 1
ATOM 1258 O O . MET A 1 163 ? 1.608 5.439 32.076 1.00 66.38 163 MET A O 1
ATOM 1262 N N . GLU A 1 164 ? -0.171 4.194 32.650 1.00 64.69 164 GLU A N 1
ATOM 1263 C CA . GLU A 1 164 ? -0.248 4.658 34.045 1.00 64.69 164 GLU A CA 1
ATOM 1264 C C . GLU A 1 164 ? 1.081 4.444 34.810 1.00 64.69 164 GLU A C 1
ATOM 1266 O O . GLU A 1 164 ? 1.457 5.272 35.638 1.00 64.69 164 GLU A O 1
ATOM 1271 N N . THR A 1 165 ? 1.856 3.397 34.487 1.00 59.09 165 THR A N 1
ATOM 1272 C CA . THR A 1 165 ? 3.214 3.209 35.038 1.00 59.09 165 THR A CA 1
ATOM 1273 C C . THR A 1 165 ? 4.277 4.136 34.444 1.00 59.09 165 THR A C 1
ATOM 1275 O O . THR A 1 165 ? 5.230 4.466 35.140 1.00 59.09 165 THR A O 1
ATOM 1278 N N . ALA A 1 166 ? 4.146 4.556 33.182 1.00 57.50 166 ALA A N 1
ATOM 1279 C CA . ALA A 1 166 ? 5.139 5.415 32.532 1.00 57.50 166 ALA A CA 1
ATOM 1280 C C . ALA A 1 166 ? 5.058 6.868 33.031 1.00 57.50 166 ALA A C 1
ATOM 1282 O O . ALA A 1 166 ? 6.089 7.508 33.235 1.00 57.50 166 ALA A O 1
ATOM 1283 N N . ASP A 1 167 ? 3.843 7.362 33.281 1.00 53.91 167 ASP A N 1
ATOM 1284 C CA . ASP A 1 167 ? 3.622 8.725 33.776 1.00 53.91 167 ASP A CA 1
ATOM 1285 C C . ASP A 1 167 ? 3.892 8.838 35.293 1.00 53.91 167 ASP A C 1
ATOM 1287 O O . ASP A 1 167 ? 4.441 9.842 35.760 1.00 53.91 167 ASP A O 1
ATOM 1291 N N . SER A 1 168 ? 3.607 7.783 36.073 1.00 52.12 168 SER A N 1
ATOM 1292 C CA . SER A 1 168 ? 3.860 7.751 37.527 1.00 52.12 168 SER A CA 1
ATOM 1293 C C . SER A 1 168 ? 5.340 7.923 37.904 1.00 52.12 168 SER A C 1
ATOM 1295 O O . SER A 1 168 ? 5.632 8.473 38.968 1.00 52.12 168 SER A O 1
ATOM 1297 N N . ASP A 1 169 ? 6.271 7.486 37.051 1.00 51.69 169 ASP A N 1
ATOM 1298 C CA . ASP A 1 169 ? 7.716 7.569 37.311 1.00 51.69 169 ASP A CA 1
ATOM 1299 C C . ASP A 1 169 ? 8.316 8.955 36.979 1.00 51.69 169 ASP A C 1
ATOM 1301 O O . ASP A 1 169 ? 9.493 9.200 37.248 1.00 51.69 169 ASP A O 1
ATOM 1305 N N . CYS A 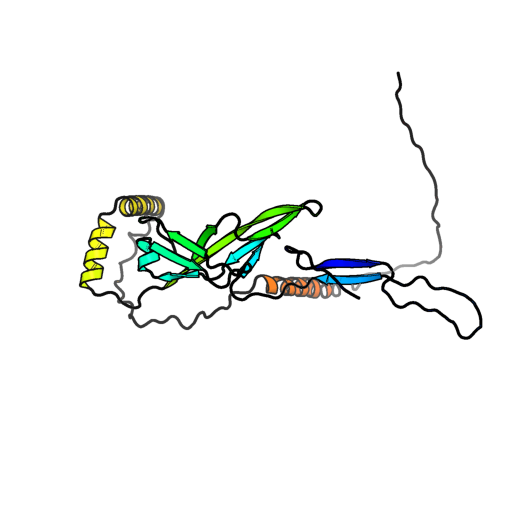1 170 ? 7.522 9.885 36.424 1.00 51.62 170 CYS A N 1
ATOM 1306 C CA . CYS A 1 170 ? 7.979 11.229 36.044 1.00 51.62 170 CYS A CA 1
ATOM 1307 C C . CYS A 1 170 ? 7.107 12.384 36.586 1.00 51.62 170 CYS A C 1
ATOM 1309 O O . CYS A 1 170 ? 7.608 13.500 36.728 1.00 51.62 170 CYS A O 1
ATOM 1311 N N . TYR A 1 171 ? 5.832 12.147 36.919 1.00 50.84 171 TYR A N 1
ATOM 1312 C CA . TYR A 1 171 ? 4.853 13.219 37.177 1.00 50.84 171 TYR A CA 1
ATOM 1313 C C . TYR A 1 171 ? 4.460 13.437 38.655 1.00 50.84 171 TYR A C 1
ATOM 1315 O O . TYR A 1 171 ? 3.733 14.378 38.979 1.00 50.84 171 TYR A O 1
ATOM 1323 N N . CYS A 1 172 ? 4.959 12.614 39.583 1.00 49.91 172 CYS A N 1
ATOM 1324 C CA . CYS A 1 172 ? 4.504 12.567 40.983 1.00 49.91 172 CYS A CA 1
ATOM 1325 C C . CYS A 1 172 ? 4.742 13.845 41.832 1.00 49.91 172 CYS A C 1
ATOM 1327 O O . CYS A 1 172 ? 4.173 13.966 42.927 1.00 49.91 172 CYS A O 1
ATOM 1329 N N . ASP A 1 173 ? 5.521 14.805 41.319 1.00 49.75 173 ASP A N 1
ATOM 1330 C CA . ASP A 1 173 ? 5.755 16.125 41.924 1.00 49.75 173 ASP A CA 1
ATOM 1331 C C . ASP A 1 173 ? 4.897 17.261 41.327 1.00 49.75 173 ASP A C 1
ATOM 1333 O O . ASP A 1 173 ? 4.708 18.279 41.995 1.00 49.75 173 ASP A O 1
ATOM 1337 N N . LEU A 1 174 ? 4.351 17.124 40.107 1.00 51.81 174 LEU A N 1
ATOM 1338 C CA . LEU A 1 174 ? 3.653 18.229 39.422 1.00 51.81 174 LEU A CA 1
ATOM 1339 C C . LEU A 1 174 ? 2.145 18.270 39.716 1.00 51.81 174 LEU A C 1
ATOM 1341 O O . LEU A 1 174 ? 1.538 19.336 39.757 1.00 51.81 174 LEU A O 1
ATOM 1345 N N . GLU A 1 175 ? 1.536 17.119 39.991 1.00 55.53 175 GLU A N 1
ATOM 1346 C CA . GLU A 1 175 ? 0.086 16.991 40.204 1.00 55.53 175 GLU A CA 1
ATOM 1347 C C . GLU A 1 175 ? -0.400 17.538 41.566 1.00 55.53 175 GLU A C 1
ATOM 1349 O O . GLU A 1 175 ? -1.597 17.638 41.819 1.00 55.53 175 GLU A O 1
ATOM 1354 N N . LYS A 1 176 ? 0.524 17.932 42.455 1.00 53.69 176 LYS A N 1
ATOM 1355 C CA . LYS A 1 176 ? 0.220 18.540 43.767 1.00 53.69 176 LYS A CA 1
ATOM 1356 C C . LYS A 1 176 ? 0.189 20.073 43.764 1.00 53.69 176 LYS A C 1
ATOM 1358 O O . LYS A 1 176 ? -0.097 20.651 44.812 1.00 53.69 176 LYS A O 1
ATOM 1363 N N . SER A 1 177 ? 0.532 20.734 42.656 1.00 55.03 177 SER A N 1
ATOM 1364 C CA . SER A 1 177 ? 0.717 22.196 42.610 1.00 55.03 177 SER A CA 1
ATOM 1365 C C . SER A 1 177 ? -0.254 22.956 41.699 1.00 55.03 177 SER A C 1
ATOM 1367 O O . SER A 1 177 ? -0.157 24.182 41.631 1.00 55.03 177 SER A O 1
ATOM 1369 N N . TYR A 1 178 ? -1.202 22.274 41.048 1.00 56.97 178 TYR A N 1
ATOM 1370 C CA . TYR A 1 178 ? -2.170 22.896 40.140 1.00 56.97 178 TYR A CA 1
ATOM 1371 C C . TYR A 1 178 ? -3.593 22.382 40.380 1.00 56.97 178 TYR A C 1
ATOM 1373 O O . TYR A 1 178 ? -3.837 21.178 40.341 1.00 56.97 178 TYR A O 1
ATOM 1381 N N . ASP A 1 179 ? -4.538 23.303 40.581 1.00 62.03 179 ASP A N 1
ATOM 1382 C CA . ASP A 1 179 ? -5.966 22.982 40.620 1.00 62.03 179 ASP A CA 1
ATOM 1383 C C . ASP A 1 179 ? -6.463 22.585 39.218 1.00 62.03 179 ASP A C 1
ATOM 1385 O O . ASP A 1 179 ? -6.217 23.284 38.231 1.00 62.03 179 ASP A O 1
ATOM 1389 N N . SER A 1 180 ? -7.193 21.473 39.119 1.00 59.19 180 SER A N 1
ATOM 1390 C CA . SER A 1 180 ? -7.784 21.008 37.860 1.00 59.19 180 SER A CA 1
ATOM 1391 C C . SER A 1 180 ? -8.947 21.907 37.422 1.00 59.19 180 SER A C 1
ATOM 1393 O O . SER A 1 180 ? -9.993 21.929 38.075 1.00 59.19 180 SER A O 1
ATOM 1395 N N . VAL A 1 181 ? -8.799 22.608 36.295 1.00 64.88 181 VAL A N 1
ATOM 1396 C CA . VAL A 1 181 ? -9.864 23.437 35.708 1.00 64.88 181 VAL A CA 1
ATOM 1397 C C . VAL A 1 181 ? -10.659 22.612 34.694 1.00 64.88 181 VAL A C 1
ATOM 1399 O O . VAL A 1 181 ? -10.139 22.227 33.648 1.00 64.88 181 VAL A O 1
ATOM 1402 N N . GLU A 1 182 ? -11.935 22.355 34.983 1.00 61.91 182 GLU A N 1
ATOM 1403 C CA . GLU A 1 182 ? -12.863 21.726 34.034 1.00 61.91 182 GLU A CA 1
ATOM 1404 C C . GLU A 1 182 ? -13.345 22.746 32.987 1.00 61.91 182 GLU A C 1
ATOM 1406 O O . GLU A 1 182 ? -14.406 23.357 33.124 1.00 61.91 182 GLU A O 1
ATOM 1411 N N . GLU A 1 183 ? -12.575 22.943 31.916 1.00 62.03 183 GLU A N 1
ATOM 1412 C CA . GLU A 1 183 ? -13.032 23.746 30.778 1.00 62.03 183 GLU A CA 1
ATOM 1413 C C . GLU A 1 183 ? -13.960 22.940 29.853 1.00 62.03 183 GLU A C 1
ATOM 1415 O O . GLU A 1 183 ? -13.588 21.913 29.279 1.00 62.03 183 GLU A O 1
ATOM 1420 N N . HIS A 1 184 ? -15.185 23.431 29.652 1.00 55.31 184 HIS A N 1
ATOM 1421 C CA . HIS A 1 184 ? -16.079 22.908 28.620 1.00 55.31 184 HIS A CA 1
ATOM 1422 C C . HIS A 1 184 ? -15.581 23.316 27.227 1.00 55.31 184 HIS A C 1
ATOM 1424 O O . HIS A 1 184 ? -15.904 24.398 26.732 1.00 55.31 184 HIS A O 1
ATOM 1430 N N . VAL A 1 185 ? -14.834 22.426 26.569 1.00 61.47 185 VAL A N 1
ATOM 1431 C CA . VAL A 1 185 ? -14.438 22.596 25.164 1.00 61.47 185 VAL A CA 1
ATOM 1432 C C . VAL A 1 185 ? -15.694 22.738 24.299 1.00 61.47 185 VAL A C 1
ATOM 1434 O O . VAL A 1 185 ? -16.507 21.816 24.196 1.00 61.47 185 VAL A O 1
ATOM 1437 N N . LEU A 1 186 ? -15.858 23.903 23.666 1.00 56.88 186 LEU A N 1
ATOM 1438 C CA . LEU A 1 186 ? -16.960 24.154 22.741 1.00 56.88 186 LEU A CA 1
ATOM 1439 C C . LEU A 1 186 ? -16.863 23.176 21.564 1.00 56.88 186 LEU A C 1
ATOM 1441 O O . LEU A 1 186 ? -15.884 23.177 20.821 1.00 56.88 186 LEU A O 1
ATOM 1445 N N . SER A 1 187 ? -17.912 22.377 21.356 1.00 56.31 187 SER A N 1
ATOM 1446 C CA . SER A 1 187 ? -17.968 21.323 20.329 1.00 56.31 187 SER A CA 1
ATOM 1447 C C . SER A 1 187 ? -17.902 21.824 18.878 1.00 56.31 187 SER A C 1
ATOM 1449 O O . SER A 1 187 ? -17.905 21.016 17.953 1.00 56.31 187 SER A O 1
ATOM 1451 N N . SER A 1 188 ? -17.845 23.142 18.679 1.00 53.97 188 SER A N 1
ATOM 1452 C CA . SER A 1 188 ? -17.694 23.829 17.396 1.00 53.97 188 SER A CA 1
ATOM 1453 C C . SER A 1 188 ? -16.315 24.478 17.209 1.00 53.97 188 SER A C 1
ATOM 1455 O O . SER A 1 188 ? -16.180 25.351 16.353 1.00 53.97 188 SER A O 1
ATOM 1457 N N . PHE A 1 189 ? -15.301 24.127 18.011 1.00 51.44 189 PHE A N 1
ATOM 1458 C CA . PHE A 1 189 ? -13.925 24.560 17.750 1.00 51.44 189 PHE A CA 1
ATOM 1459 C C . PHE A 1 189 ? -13.325 23.758 16.586 1.00 51.44 189 PHE A C 1
ATOM 1461 O O . PHE A 1 189 ? -12.530 22.836 16.764 1.00 51.44 189 PHE A O 1
ATOM 1468 N N . GLU A 1 190 ? -13.715 24.126 15.368 1.00 52.78 190 GLU A N 1
ATOM 1469 C CA . GLU A 1 190 ? -12.916 23.831 14.186 1.00 52.78 190 GLU A CA 1
ATOM 1470 C C . GLU A 1 190 ? -11.621 24.643 14.298 1.00 52.78 190 GLU A C 1
ATOM 1472 O O . GLU A 1 190 ? -1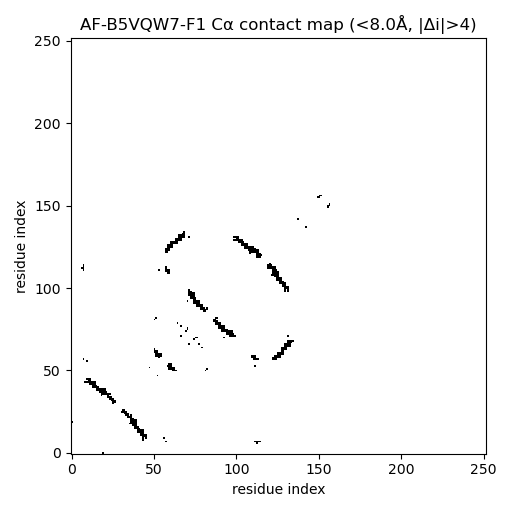1.635 25.874 14.215 1.00 52.78 190 GLU A O 1
ATOM 1477 N N . ALA A 1 191 ? -10.495 23.961 14.521 1.00 57.31 191 ALA A N 1
ATOM 1478 C CA . ALA A 1 191 ? -9.192 24.609 14.454 1.00 57.31 191 ALA A CA 1
ATOM 1479 C C . ALA A 1 191 ? -9.053 25.271 13.069 1.00 57.31 191 ALA A C 1
ATOM 1481 O O . ALA A 1 191 ? -9.307 24.599 12.062 1.00 57.31 191 ALA A O 1
ATOM 1482 N N . PRO A 1 192 ? -8.681 26.564 12.982 1.00 52.06 192 PRO A N 1
ATOM 1483 C CA . PRO A 1 192 ? -8.620 27.269 11.708 1.00 52.06 192 PRO A CA 1
ATOM 1484 C C . PRO A 1 192 ? -7.690 26.517 10.757 1.00 52.06 192 PRO A C 1
ATOM 1486 O O . PRO A 1 192 ? -6.515 26.335 11.062 1.00 52.06 192 PRO A O 1
ATOM 1489 N N . ASN A 1 193 ? -8.272 26.050 9.646 1.00 41.81 193 ASN A N 1
ATOM 1490 C CA . ASN A 1 193 ? -7.707 25.106 8.682 1.00 41.81 193 ASN A CA 1
ATOM 1491 C C . ASN A 1 193 ? -6.169 25.093 8.617 1.00 41.81 193 ASN A C 1
ATOM 1493 O O . ASN A 1 193 ? -5.571 25.863 7.864 1.00 41.81 193 ASN A O 1
ATOM 1497 N N . LEU A 1 194 ? -5.542 24.124 9.293 1.00 44.00 194 LEU A N 1
ATOM 1498 C CA . LEU A 1 194 ? -4.143 23.754 9.060 1.00 44.00 194 LEU A CA 1
ATOM 1499 C C . LEU A 1 194 ? -4.040 22.907 7.772 1.00 44.00 194 LEU A C 1
ATOM 1501 O O . LEU A 1 194 ? -3.541 21.782 7.765 1.00 44.00 194 LEU A O 1
ATOM 1505 N N . ASN A 1 195 ? -4.602 23.429 6.679 1.00 41.47 195 ASN A N 1
ATOM 1506 C CA . ASN A 1 195 ? -4.694 22.743 5.397 1.00 41.47 195 ASN A CA 1
ATOM 1507 C C . ASN A 1 195 ? -3.327 22.716 4.715 1.00 41.47 195 ASN A C 1
ATOM 1509 O O . ASN A 1 195 ? -2.986 23.633 3.979 1.00 41.47 195 ASN A O 1
ATOM 1513 N N . ASN A 1 196 ? -2.602 21.616 4.920 1.00 48.41 196 ASN A N 1
ATOM 1514 C CA . ASN A 1 196 ? -1.507 21.144 4.074 1.00 48.41 196 ASN A CA 1
ATOM 1515 C C . ASN A 1 196 ? -0.511 22.219 3.595 1.00 48.41 196 ASN A C 1
ATOM 1517 O O . ASN A 1 196 ? -0.256 22.327 2.399 1.00 48.41 196 ASN A O 1
ATOM 1521 N N . GLU A 1 197 ? 0.190 22.861 4.527 1.00 41.97 197 GLU A N 1
ATOM 1522 C CA . GLU A 1 197 ? 1.643 22.994 4.354 1.00 41.97 197 GLU A CA 1
ATOM 1523 C C . GLU A 1 197 ? 2.312 21.735 4.924 1.00 41.97 197 GLU A C 1
ATOM 1525 O O . GLU A 1 197 ? 3.091 21.759 5.875 1.00 41.97 197 GLU A O 1
ATOM 1530 N N . VAL A 1 198 ? 1.984 20.587 4.314 1.00 43.97 198 VAL A N 1
ATOM 1531 C CA . VAL A 1 198 ? 2.969 19.512 4.236 1.00 43.97 198 VAL A CA 1
ATOM 1532 C C . VAL A 1 198 ? 4.021 20.064 3.292 1.00 43.97 198 VAL A C 1
ATOM 1534 O O . VAL A 1 198 ? 3.797 20.094 2.085 1.00 43.97 198 VAL A O 1
ATOM 1537 N N . ILE A 1 199 ? 5.124 20.550 3.859 1.00 41.75 199 ILE A N 1
ATOM 1538 C CA . ILE A 1 199 ? 6.353 20.793 3.109 1.00 41.75 199 ILE A CA 1
ATOM 1539 C C . ILE A 1 199 ? 6.646 19.469 2.397 1.00 41.75 199 ILE A C 1
ATOM 1541 O O . ILE A 1 199 ? 6.891 18.463 3.067 1.00 41.75 199 ILE A O 1
ATOM 1545 N N . GLU A 1 200 ? 6.524 19.430 1.068 1.00 44.50 200 GLU A N 1
ATOM 1546 C CA . GLU A 1 200 ? 6.967 18.255 0.323 1.00 44.50 200 GLU A CA 1
ATOM 1547 C C . GLU A 1 200 ? 8.485 18.161 0.545 1.00 44.50 200 GLU A C 1
ATOM 1549 O O . GLU A 1 200 ? 9.191 19.159 0.403 1.00 44.50 200 GLU A O 1
ATOM 1554 N N . ASP A 1 201 ? 9.007 16.983 0.914 1.00 51.72 201 ASP A N 1
ATOM 1555 C CA . ASP A 1 201 ? 10.445 16.803 1.202 1.00 51.72 201 ASP A CA 1
ATOM 1556 C C . ASP A 1 201 ? 11.353 17.199 0.007 1.00 51.72 201 ASP A C 1
ATOM 1558 O O . ASP A 1 201 ? 12.559 17.397 0.173 1.00 51.72 201 ASP A O 1
ATOM 1562 N N . ASP A 1 202 ? 10.765 17.360 -1.184 1.00 52.06 202 ASP A N 1
ATOM 1563 C CA . ASP A 1 202 ? 11.392 17.862 -2.408 1.00 52.06 202 ASP A CA 1
ATOM 1564 C C . ASP A 1 202 ? 11.783 19.369 -2.329 1.00 52.06 202 ASP A C 1
ATOM 1566 O O . ASP A 1 202 ? 12.772 19.764 -2.951 1.00 52.06 202 ASP A O 1
ATOM 1570 N N . ASP A 1 203 ? 11.110 20.207 -1.521 1.00 45.66 203 ASP A N 1
ATOM 1571 C CA . ASP A 1 203 ? 11.395 21.660 -1.399 1.00 45.66 203 ASP A CA 1
ATOM 1572 C C . ASP A 1 203 ? 12.647 21.981 -0.551 1.00 45.66 203 ASP A C 1
ATOM 1574 O O . A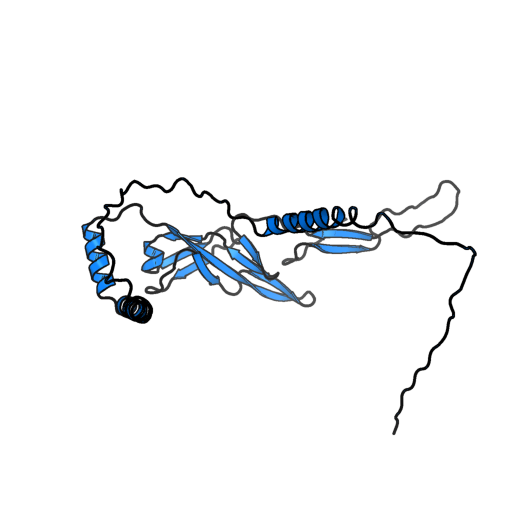SP A 1 203 ? 13.163 23.104 -0.541 1.00 45.66 203 ASP A O 1
ATOM 1578 N N . LEU A 1 204 ? 13.202 20.988 0.152 1.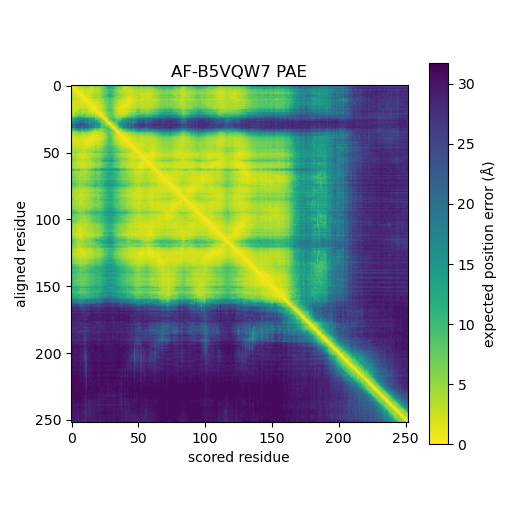00 51.19 204 LEU A N 1
ATOM 1579 C CA . LEU A 1 204 ? 14.395 21.157 0.992 1.00 51.19 204 LEU A CA 1
ATOM 1580 C C . LEU A 1 204 ? 15.694 21.343 0.180 1.00 51.19 204 LEU A C 1
ATOM 1582 O O . LEU A 1 204 ? 16.722 21.730 0.745 1.00 51.19 204 LEU A O 1
ATOM 1586 N N . GLY A 1 205 ? 15.655 21.121 -1.140 1.00 49.66 205 GLY A N 1
ATOM 1587 C CA . GLY A 1 205 ? 16.788 21.326 -2.048 1.00 49.66 205 GLY A CA 1
ATOM 1588 C C . GLY A 1 205 ? 17.212 22.793 -2.207 1.00 49.66 205 GLY A C 1
ATOM 1589 O O . GLY A 1 205 ? 18.410 23.088 -2.243 1.00 49.66 205 GLY A O 1
ATOM 1590 N N . ASP A 1 206 ? 16.262 23.732 -2.234 1.00 48.47 206 ASP A N 1
ATOM 1591 C CA . ASP A 1 206 ? 16.558 25.135 -2.569 1.00 48.47 206 ASP A CA 1
ATOM 1592 C C . ASP A 1 206 ? 17.084 25.960 -1.381 1.00 48.47 206 ASP A C 1
ATOM 1594 O O . ASP A 1 206 ? 17.898 26.874 -1.558 1.00 48.47 206 ASP A O 1
ATOM 1598 N N . LEU A 1 207 ? 16.755 25.572 -0.144 1.00 43.62 207 LEU A N 1
ATOM 1599 C CA . LEU A 1 207 ? 17.296 26.200 1.073 1.00 43.62 207 LEU A CA 1
ATOM 1600 C C . LEU A 1 207 ? 18.801 25.943 1.287 1.00 43.62 207 LEU A C 1
ATOM 1602 O O . LEU A 1 207 ? 19.451 26.643 2.073 1.00 43.62 207 LEU A O 1
ATOM 1606 N N . ILE A 1 208 ? 19.383 24.967 0.583 1.00 47.34 208 ILE A N 1
ATOM 1607 C CA . ILE A 1 208 ? 20.821 24.670 0.638 1.00 47.34 208 ILE A CA 1
ATOM 1608 C C . ILE A 1 208 ? 21.606 25.680 -0.224 1.00 47.34 208 ILE A C 1
ATOM 1610 O O . ILE A 1 208 ? 22.653 26.175 0.204 1.00 47.34 208 ILE A O 1
ATOM 1614 N N . ASN A 1 209 ? 21.059 26.089 -1.374 1.00 45.50 209 ASN A N 1
ATOM 1615 C CA . ASN A 1 209 ? 21.701 27.022 -2.310 1.00 45.50 209 ASN A CA 1
ATOM 1616 C C . ASN A 1 209 ? 21.762 28.478 -1.787 1.00 45.50 209 ASN A C 1
ATOM 1618 O O . ASN A 1 209 ? 22.709 29.220 -2.080 1.00 45.50 209 ASN A O 1
ATOM 1622 N N . GLU A 1 210 ? 20.819 28.893 -0.933 1.00 43.66 210 GLU A N 1
ATOM 1623 C CA . GLU A 1 210 ? 20.903 30.189 -0.238 1.00 43.66 210 GLU A CA 1
ATOM 1624 C C . GLU A 1 210 ? 22.095 30.273 0.738 1.00 43.66 210 GLU A C 1
ATOM 1626 O O . GLU A 1 210 ? 22.706 31.339 0.895 1.00 43.66 210 GLU A O 1
ATOM 1631 N N . ARG A 1 211 ? 22.461 29.165 1.403 1.00 44.53 211 ARG A N 1
ATOM 1632 C CA . ARG A 1 211 ? 23.539 29.164 2.411 1.00 44.53 211 ARG A CA 1
ATOM 1633 C C . ARG A 1 211 ? 24.921 29.378 1.787 1.00 44.53 211 ARG A C 1
ATOM 1635 O O . ARG A 1 211 ? 25.735 30.105 2.364 1.00 44.53 211 ARG A O 1
ATOM 1642 N N . ASP A 1 212 ? 25.163 28.849 0.590 1.00 47.62 212 ASP A N 1
ATOM 1643 C CA . ASP A 1 212 ? 26.419 29.073 -0.144 1.00 47.62 212 ASP A CA 1
ATOM 1644 C C . ASP A 1 212 ? 26.505 30.454 -0.811 1.00 47.62 212 ASP A C 1
ATOM 1646 O O . ASP A 1 212 ? 27.604 30.970 -1.049 1.00 47.62 212 ASP A O 1
ATOM 1650 N N . SER A 1 213 ? 25.365 31.111 -1.032 1.00 49.09 213 SER A N 1
ATOM 1651 C CA . SER A 1 213 ? 25.315 32.496 -1.510 1.00 49.09 213 SER A CA 1
ATOM 1652 C C . SER A 1 213 ? 25.797 33.480 -0.435 1.00 49.09 213 SER A C 1
ATOM 1654 O O . SER A 1 213 ? 26.641 34.342 -0.699 1.00 49.09 213 SER A O 1
ATOM 1656 N N . ARG A 1 214 ? 25.350 33.308 0.819 1.00 45.84 214 ARG A N 1
ATOM 1657 C CA . ARG A 1 214 ? 25.737 34.183 1.947 1.00 45.84 214 ARG A CA 1
ATOM 1658 C C . ARG A 1 214 ? 27.214 34.030 2.354 1.00 45.84 214 ARG A C 1
ATOM 1660 O O . ARG A 1 214 ? 27.819 34.993 2.822 1.00 45.84 214 ARG A O 1
ATOM 1667 N N . LYS A 1 215 ? 27.845 32.879 2.087 1.00 45.00 215 LYS A N 1
ATOM 1668 C CA . LYS A 1 215 ? 29.280 32.640 2.356 1.00 45.00 215 LYS A CA 1
ATOM 1669 C C . LYS A 1 215 ? 30.259 33.397 1.444 1.00 45.00 215 LYS A C 1
ATOM 1671 O O . LYS A 1 215 ? 31.432 33.496 1.801 1.00 45.00 215 LYS A O 1
ATOM 1676 N N . ARG A 1 216 ? 29.829 33.948 0.298 1.00 45.47 216 ARG A N 1
ATOM 1677 C CA . ARG A 1 216 ? 30.726 34.712 -0.601 1.00 45.47 216 ARG A CA 1
ATOM 1678 C C . ARG A 1 216 ? 30.875 36.188 -0.229 1.00 45.47 216 ARG A C 1
ATOM 1680 O O . ARG A 1 216 ? 31.924 36.763 -0.509 1.00 45.47 216 ARG A O 1
ATOM 1687 N N . ASN A 1 217 ? 29.880 36.796 0.421 1.00 42.59 217 ASN A N 1
ATOM 1688 C CA . ASN A 1 217 ? 29.918 38.233 0.723 1.00 42.59 217 ASN A CA 1
ATOM 1689 C C . ASN A 1 217 ? 30.745 38.579 1.976 1.00 42.59 217 ASN A C 1
ATOM 1691 O O . ASN A 1 217 ? 31.379 39.631 2.000 1.00 42.59 217 ASN A O 1
ATOM 1695 N N . ASN A 1 218 ? 30.870 37.669 2.949 1.00 40.81 218 ASN A N 1
ATOM 1696 C CA . ASN A 1 218 ? 31.681 37.883 4.162 1.00 40.81 218 ASN A CA 1
ATOM 1697 C C . ASN A 1 218 ? 33.197 37.622 3.980 1.00 40.81 218 ASN A C 1
ATOM 1699 O O . ASN A 1 218 ? 33.912 37.440 4.957 1.00 40.81 218 ASN A O 1
ATOM 1703 N N . ARG A 1 219 ? 33.710 37.606 2.740 1.00 40.12 219 ARG A N 1
ATOM 1704 C CA . ARG A 1 219 ? 35.159 37.560 2.428 1.00 40.12 219 ARG A CA 1
ATOM 1705 C C . ARG A 1 219 ? 35.679 38.816 1.714 1.00 40.12 219 ARG A C 1
ATOM 1707 O O . ARG A 1 219 ? 36.746 38.787 1.112 1.00 40.12 219 ARG A O 1
ATOM 1714 N N . ARG A 1 220 ? 34.923 39.919 1.743 1.00 38.91 220 ARG A N 1
ATOM 1715 C CA . ARG A 1 220 ? 35.310 41.211 1.136 1.00 38.91 220 ARG A CA 1
ATOM 1716 C C . ARG A 1 220 ? 35.509 42.346 2.145 1.00 38.91 220 ARG A C 1
ATOM 1718 O O . ARG A 1 220 ? 35.576 43.501 1.741 1.00 38.91 220 ARG A O 1
ATOM 1725 N N . PHE A 1 221 ? 35.591 42.023 3.434 1.00 34.03 221 PHE A N 1
ATOM 1726 C CA . PHE A 1 221 ? 35.702 43.013 4.504 1.00 34.03 221 PHE A CA 1
ATOM 1727 C C . PHE A 1 221 ? 36.610 42.526 5.642 1.00 34.03 221 PHE A C 1
ATOM 1729 O O . PHE A 1 221 ? 36.191 42.478 6.786 1.00 34.03 221 PHE A O 1
ATOM 1736 N N . ASP A 1 222 ? 37.832 42.123 5.287 1.00 34.34 222 ASP A N 1
ATOM 1737 C CA . ASP A 1 222 ? 38.999 42.065 6.180 1.00 34.34 222 ASP A CA 1
ATOM 1738 C C . ASP A 1 222 ? 40.251 41.823 5.320 1.00 34.34 222 ASP A C 1
ATOM 1740 O O . ASP A 1 222 ? 40.573 40.685 5.000 1.00 34.34 222 ASP A O 1
ATOM 1744 N N . GLU A 1 223 ? 40.870 42.916 4.854 1.00 32.62 223 GLU A N 1
ATOM 1745 C CA . GLU A 1 223 ? 42.311 43.080 4.558 1.00 32.62 223 GLU A CA 1
ATOM 1746 C C . GLU A 1 223 ? 42.531 44.418 3.825 1.00 32.62 223 GLU A C 1
ATOM 1748 O O . GLU A 1 223 ? 42.693 44.500 2.607 1.00 32.62 223 GLU A O 1
ATOM 1753 N N . SER A 1 224 ? 42.536 45.512 4.592 1.00 29.84 224 SER A N 1
ATOM 1754 C CA . SER A 1 224 ? 43.048 46.808 4.138 1.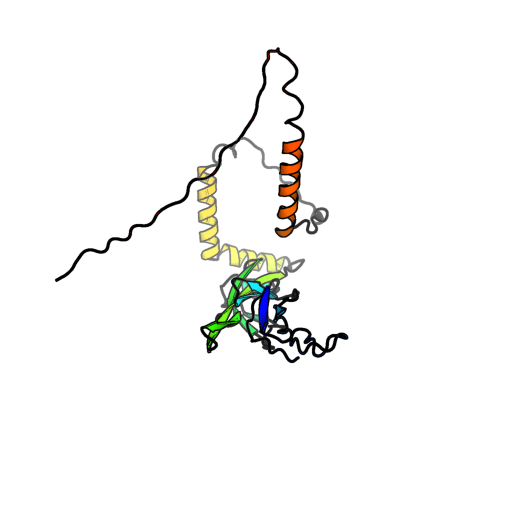00 29.84 224 SER A CA 1
ATOM 1755 C C . SER A 1 224 ? 44.071 47.339 5.143 1.00 29.84 224 SER A C 1
ATOM 1757 O O . SER A 1 224 ? 43.698 47.661 6.270 1.00 29.84 224 SER A O 1
ATOM 1759 N N . ASN A 1 225 ? 45.322 47.488 4.683 1.00 27.05 225 ASN A N 1
ATOM 1760 C CA . ASN A 1 225 ? 46.537 47.898 5.414 1.00 27.05 225 ASN A CA 1
ATOM 1761 C C . ASN A 1 225 ? 47.064 46.830 6.401 1.00 27.05 225 ASN A C 1
ATOM 1763 O O . ASN A 1 225 ? 46.358 46.403 7.301 1.00 27.05 225 ASN A O 1
ATOM 1767 N N . ILE A 1 226 ? 48.324 46.381 6.307 1.00 31.78 226 ILE A N 1
ATOM 1768 C CA . ILE A 1 226 ? 49.534 47.221 6.412 1.00 31.78 226 ILE A CA 1
ATOM 1769 C C . ILE A 1 226 ? 50.727 46.699 5.559 1.00 31.78 226 ILE A C 1
ATOM 1771 O O . ILE A 1 226 ? 51.167 45.567 5.704 1.00 31.78 226 ILE A O 1
ATOM 1775 N N . ASN A 1 227 ? 51.280 47.613 4.749 1.00 29.80 227 ASN A N 1
ATOM 1776 C CA . ASN A 1 227 ? 52.678 47.799 4.298 1.00 29.80 227 ASN A CA 1
ATOM 1777 C C . ASN A 1 227 ? 53.521 46.699 3.595 1.00 29.80 227 ASN A C 1
ATOM 1779 O O . ASN A 1 227 ? 54.134 45.844 4.221 1.00 29.80 227 ASN A O 1
ATOM 1783 N N . ASN A 1 228 ? 53.768 46.959 2.301 1.00 28.22 228 ASN A N 1
ATOM 1784 C CA . ASN A 1 228 ? 55.081 47.270 1.690 1.00 28.22 228 ASN A CA 1
ATOM 1785 C C . ASN A 1 228 ? 56.314 46.372 1.975 1.00 28.22 228 ASN A C 1
ATOM 1787 O O . ASN A 1 228 ? 56.979 46.547 2.995 1.00 28.22 228 ASN A O 1
ATOM 1791 N N . ASN A 1 229 ? 56.792 45.632 0.958 1.00 28.09 229 ASN A N 1
ATOM 1792 C CA . ASN A 1 229 ? 57.907 46.090 0.091 1.00 28.09 229 ASN A CA 1
ATOM 1793 C C . ASN A 1 229 ? 58.370 45.045 -0.962 1.00 28.09 229 ASN A C 1
ATOM 1795 O O . ASN A 1 229 ? 58.732 43.929 -0.620 1.00 28.09 229 ASN A O 1
ATOM 1799 N N . ASN A 1 230 ? 58.481 45.516 -2.212 1.00 29.14 230 ASN A N 1
ATOM 1800 C CA . ASN A 1 230 ? 59.524 45.244 -3.223 1.00 29.14 230 ASN A CA 1
ATOM 1801 C C . ASN A 1 230 ? 59.779 43.852 -3.877 1.00 29.14 230 ASN A C 1
ATOM 1803 O O . ASN A 1 230 ? 59.960 42.822 -3.248 1.00 29.14 230 ASN A O 1
ATOM 1807 N N . GLU A 1 231 ? 59.984 43.952 -5.203 1.00 29.94 231 GLU A N 1
ATOM 1808 C CA . GLU A 1 231 ? 60.910 43.187 -6.071 1.00 29.94 231 GLU A CA 1
ATOM 1809 C C . GLU A 1 231 ? 60.571 41.808 -6.698 1.00 29.94 231 GLU A C 1
ATOM 1811 O O . GLU A 1 231 ? 61.086 40.763 -6.335 1.00 29.94 231 GLU A O 1
ATOM 1816 N N . THR A 1 232 ? 59.908 41.893 -7.862 1.00 30.88 232 THR A N 1
ATOM 1817 C CA . THR A 1 232 ? 60.334 41.374 -9.194 1.00 30.88 232 THR A CA 1
ATOM 1818 C C . THR A 1 232 ? 60.687 39.890 -9.488 1.00 30.88 232 THR A C 1
ATOM 1820 O O . THR A 1 232 ? 61.493 39.257 -8.826 1.00 30.88 232 THR A O 1
ATOM 1823 N N . LYS A 1 233 ? 60.291 39.496 -10.722 1.00 31.88 233 LYS A N 1
ATOM 1824 C CA . LYS A 1 233 ? 60.860 38.480 -11.659 1.00 31.88 233 LYS A CA 1
ATOM 1825 C C . LYS A 1 233 ? 60.369 37.013 -11.616 1.00 31.88 233 LYS A C 1
ATOM 1827 O O . LYS A 1 233 ? 60.884 36.172 -10.902 1.00 31.88 233 LYS A O 1
ATOM 1832 N N . ARG A 1 234 ? 59.569 36.713 -12.654 1.00 29.33 234 ARG A N 1
ATOM 1833 C CA . ARG A 1 234 ? 59.785 35.690 -13.713 1.00 29.33 234 ARG A CA 1
ATOM 1834 C C . ARG A 1 234 ? 59.983 34.196 -13.352 1.00 29.33 234 ARG A C 1
ATOM 1836 O O . ARG A 1 234 ? 61.045 33.791 -12.907 1.00 29.33 234 ARG A O 1
ATOM 1843 N N . ASN A 1 235 ? 59.113 33.416 -14.011 1.00 30.33 235 ASN A N 1
ATOM 1844 C CA . ASN A 1 235 ? 59.402 32.242 -14.863 1.00 30.33 235 ASN A CA 1
ATOM 1845 C C . ASN A 1 235 ? 59.482 30.812 -14.284 1.00 30.33 235 ASN A C 1
ATOM 1847 O O . ASN A 1 235 ? 60.454 30.453 -13.637 1.00 30.33 235 ASN A O 1
ATOM 1851 N N . LYS A 1 236 ? 58.617 29.979 -14.898 1.00 31.73 236 LYS A N 1
ATOM 1852 C CA . LYS A 1 236 ? 58.841 28.605 -15.409 1.00 31.73 236 LYS A CA 1
ATOM 1853 C C . LYS A 1 236 ? 59.009 27.458 -14.400 1.00 31.73 236 LYS A C 1
ATOM 1855 O O . LYS A 1 236 ? 59.606 27.626 -13.355 1.00 31.73 236 LYS A O 1
ATOM 1860 N N . TYR A 1 237 ? 58.483 26.302 -14.824 1.00 30.36 237 TYR A N 1
ATOM 1861 C CA . TYR A 1 237 ? 58.922 24.891 -14.713 1.00 30.36 237 TYR A CA 1
ATOM 1862 C C . TYR A 1 237 ? 57.625 24.050 -14.767 1.00 30.36 237 TYR A C 1
ATOM 1864 O O . TYR A 1 237 ? 56.740 24.243 -13.947 1.00 30.36 237 TYR A O 1
ATOM 1872 N N . SER A 1 238 ? 57.299 23.363 -15.866 1.00 31.77 238 SER A N 1
ATOM 1873 C CA . SER A 1 238 ? 57.941 22.172 -16.457 1.00 31.77 238 SER A CA 1
ATOM 1874 C C . SER A 1 238 ? 57.736 20.911 -15.616 1.00 31.77 238 SER A C 1
ATOM 1876 O O . SER A 1 238 ? 58.307 20.782 -14.538 1.00 31.77 238 SER A O 1
ATOM 1878 N N . SER A 1 239 ? 56.968 19.968 -16.160 1.00 38.44 239 SER A N 1
ATOM 1879 C CA . SER A 1 239 ? 56.791 18.608 -15.642 1.00 38.44 239 SER A CA 1
ATOM 1880 C C . SER A 1 239 ? 58.069 17.766 -15.773 1.00 38.44 239 SER A C 1
ATOM 1882 O O . SER A 1 239 ? 58.900 18.050 -16.641 1.00 38.44 239 SER A O 1
ATOM 1884 N N . PRO A 1 240 ? 58.163 16.660 -15.019 1.00 39.59 240 PRO A N 1
ATOM 1885 C CA . PRO A 1 24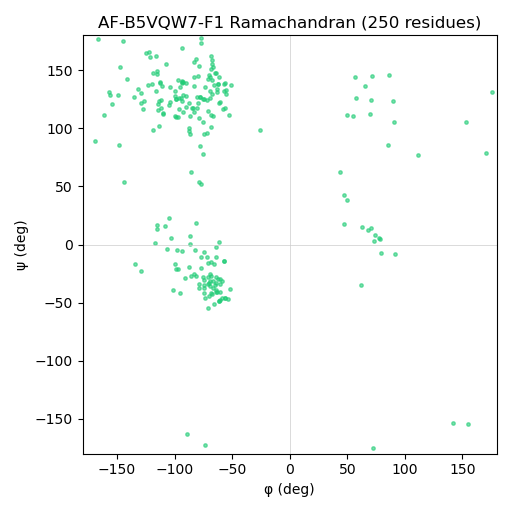0 ? 58.860 15.453 -15.449 1.00 39.59 240 PRO A CA 1
ATOM 1886 C C . PRO A 1 240 ? 57.909 14.243 -15.593 1.00 39.59 240 PRO A C 1
ATOM 1888 O O . PRO A 1 240 ? 56.788 14.237 -15.090 1.00 39.59 240 PRO A O 1
ATOM 1891 N N . VAL A 1 241 ? 58.379 13.225 -16.316 1.00 33.38 241 VAL A N 1
ATOM 1892 C CA . VAL A 1 241 ? 57.680 11.977 -16.690 1.00 33.38 241 VAL A CA 1
ATOM 1893 C C . VAL A 1 241 ? 58.484 10.770 -16.166 1.00 33.38 241 VAL A C 1
ATOM 1895 O O . VAL A 1 241 ? 59.670 10.920 -15.878 1.00 33.38 241 VAL A O 1
ATOM 1898 N N . SER A 1 242 ? 57.863 9.580 -16.152 1.00 34.12 242 SER A N 1
ATOM 1899 C CA . SER A 1 242 ? 58.410 8.225 -15.881 1.00 34.12 242 SER A CA 1
ATOM 1900 C C . SER A 1 242 ? 58.479 7.796 -14.400 1.00 34.12 242 SER A C 1
ATOM 1902 O O . SER A 1 242 ? 58.680 8.631 -13.528 1.00 34.12 242 SER A O 1
ATOM 1904 N N . GLY A 1 243 ? 58.279 6.512 -14.060 1.00 30.39 243 GLY A N 1
ATOM 1905 C CA . GLY A 1 243 ? 58.026 5.345 -14.928 1.00 30.39 243 GLY A CA 1
ATOM 1906 C C . GLY A 1 243 ? 57.517 4.095 -14.179 1.00 30.39 243 GLY A C 1
ATOM 1907 O O . GLY A 1 243 ? 57.377 4.113 -12.961 1.00 30.39 243 GLY A O 1
ATOM 1908 N N . PHE A 1 244 ? 57.215 3.038 -14.943 1.00 34.00 244 PHE A N 1
ATOM 1909 C CA . PHE A 1 244 ? 56.699 1.728 -14.499 1.00 34.00 244 PHE A CA 1
ATOM 1910 C C . PHE A 1 244 ? 57.707 0.906 -13.677 1.00 34.00 244 PHE A C 1
ATOM 1912 O O . PHE A 1 244 ? 58.900 1.008 -13.945 1.00 34.00 244 PHE A O 1
ATOM 1919 N N . TYR A 1 245 ? 57.205 -0.006 -12.829 1.00 36.28 245 TYR A N 1
ATOM 1920 C CA . TYR A 1 245 ? 57.712 -1.385 -12.687 1.00 36.28 245 TYR A CA 1
ATOM 1921 C C . TYR A 1 245 ? 56.620 -2.316 -12.121 1.00 36.28 245 TYR A C 1
ATOM 1923 O O . TYR A 1 245 ? 56.038 -2.015 -11.080 1.00 36.28 245 TYR A O 1
ATOM 1931 N N . ASP A 1 246 ? 56.383 -3.446 -12.793 1.00 38.47 246 ASP A N 1
ATOM 1932 C CA . ASP A 1 246 ? 55.673 -4.619 -12.256 1.00 38.47 246 ASP A CA 1
ATOM 1933 C C . ASP A 1 246 ? 56.619 -5.478 -11.400 1.00 38.47 246 ASP A C 1
ATOM 1935 O O . ASP A 1 246 ? 57.832 -5.436 -11.614 1.00 38.47 246 ASP A O 1
ATOM 1939 N N . HIS A 1 247 ? 56.077 -6.327 -10.514 1.00 37.69 247 HIS A N 1
ATOM 1940 C CA . HIS A 1 247 ? 56.744 -7.572 -10.101 1.00 37.69 247 HIS A CA 1
ATOM 1941 C C . HIS A 1 247 ? 55.786 -8.600 -9.462 1.00 37.69 247 HIS A C 1
ATOM 1943 O O . HIS A 1 247 ? 55.361 -8.433 -8.320 1.00 37.69 247 HIS A O 1
ATOM 1949 N N . ASP A 1 248 ? 55.550 -9.710 -10.171 1.00 40.34 248 ASP A N 1
ATOM 1950 C CA . ASP A 1 248 ? 54.999 -10.969 -9.639 1.00 40.34 248 ASP A CA 1
ATOM 1951 C C . ASP A 1 248 ? 56.123 -11.948 -9.237 1.00 40.34 248 ASP A C 1
ATOM 1953 O O . ASP A 1 248 ? 57.111 -12.088 -9.963 1.00 40.34 248 ASP A O 1
ATOM 1957 N N . ILE A 1 249 ? 55.945 -12.650 -8.105 1.00 40.91 249 ILE A N 1
ATOM 1958 C CA . ILE A 1 249 ? 56.762 -13.748 -7.523 1.00 40.91 249 ILE A CA 1
ATOM 1959 C C . ILE A 1 249 ? 55.804 -14.533 -6.588 1.00 40.91 249 ILE A C 1
ATOM 1961 O O . ILE A 1 249 ? 55.136 -13.887 -5.786 1.00 40.91 249 ILE A O 1
ATOM 1965 N N . ASN A 1 250 ? 55.628 -15.864 -6.552 1.00 38.38 250 ASN A N 1
ATOM 1966 C CA . ASN A 1 250 ? 56.225 -17.065 -7.181 1.00 38.38 250 ASN A CA 1
ATOM 1967 C C . ASN A 1 250 ? 55.089 -18.114 -7.414 1.00 38.38 250 ASN A C 1
ATOM 1969 O O . ASN A 1 250 ? 53.974 -17.900 -6.948 1.00 38.38 250 ASN A O 1
ATOM 1973 N N . GLY A 1 251 ? 55.257 -19.283 -8.053 1.00 40.19 251 GLY A N 1
ATOM 1974 C CA . GLY A 1 251 ? 56.463 -19.934 -8.585 1.00 40.19 251 GLY A CA 1
ATOM 1975 C C . GLY A 1 251 ? 56.879 -21.210 -7.825 1.00 40.19 251 GLY A C 1
ATOM 1976 O O . GLY A 1 251 ? 57.828 -21.129 -7.052 1.00 40.19 251 GLY A O 1
ATOM 1977 N N . TYR A 1 252 ? 56.186 -22.342 -8.048 1.00 38.03 252 TYR A N 1
ATOM 1978 C CA . TYR A 1 252 ? 56.678 -23.742 -8.028 1.00 38.03 252 TYR A CA 1
ATOM 1979 C C . TYR A 1 252 ? 55.619 -24.690 -8.616 1.00 38.03 252 TYR A C 1
ATOM 1981 O O . TYR A 1 252 ? 54.420 -24.419 -8.386 1.00 38.03 252 TYR A O 1
#

pLDDT: mean 74.53, std 23.85, range [27.05, 97.56]

Secondary structure (DSSP, 8-state):
----PPTTPPTT-EEEETT-SPP----TTS----PPP--EEEE-PPPPPSSEEEETTTEEEEEEEEEEHHHHHH-EEEEE---TTSPPEEEEEPTT----TT-EEEETT-S-EEEETTEEEEE--EEEEEEEE--S---HHHHHHHHHHHTT-HHHHHHHHHHHHHHHHHHTTTTTS---------TT------------GGGGGHHHHHHHHHHHHTTSSS------------------------------

Solvent-accessible surface area (backbone atoms only — not comparable to full-atom values): 16580 Å² total; per-residue (Å²): 142,87,84,86,82,60,85,51,67,49,69,71,38,73,47,78,39,82,51,71,30,82,70,52,87,75,56,100,80,79,55,91,67,76,53,81,33,45,65,41,76,46,69,37,80,70,81,90,54,93,53,50,45,79,40,92,85,23,24,30,33,36,70,69,43,76,40,50,46,64,44,27,54,54,16,47,79,48,78,46,72,87,39,96,86,77,50,78,43,80,44,79,42,56,69,77,49,70,59,53,73,66,38,76,48,80,40,78,66,59,26,38,46,36,69,54,98,90,40,80,74,51,47,19,36,23,35,40,22,34,37,58,47,73,75,98,74,75,58,71,68,55,49,53,52,49,49,59,50,52,75,64,35,71,66,54,52,50,56,52,55,57,49,58,56,61,49,58,79,74,44,78,76,61,73,82,77,61,85,86,78,90,73,81,76,62,95,79,72,72,72,79,77,85,73,72,84,67,75,57,82,77,65,62,62,61,69,55,59,55,58,63,57,60,65,61,65,80,76,79,82,87,89,79,88,85,82,89,83,89,81,87,84,85,83,91,82,85,86,89,82,87,83,89,84,88,88,90,87,86,91,132

Foldseek 3Di:
DDDDDDFLDFQQDKDKAAQPADWDCDDPPPDRDTDRGGIDIDGDHDDDDPQWDDDPSFEIERQEQEDEPCCQAQWAWGWDQDQPVRDIDIDGGDGRHHNDQQDKDKDPQSITFDDDPNHTPTGHIYIYGYHYDYDPDDDPVVVVVVCVVLVPDPVSVVVVVVVVVVCCVPCVPPVVPDDDDPDDDDPPPPPDDPDDPPVDPVVVVVVVVVVVVVVVPVVPPDDDDDDDDDDDDDDDDDDDDDDDDDDDDDDD

Radius of gyration: 34.36 Å; Cα contacts (8 Å, |Δi|>4): 264; chains: 1; bounding box: 88×72×98 Å

Nearest PDB structures (foldseek):
  7zhs-assembly1_A  TM=8.930E-01  e=1.220E-11  Saccharomyces cerevisiae S288C
  3agz-assembly1_A  TM=7.428E-01  e=4.596E-09  Homo sapiens
  8j07-assembly1_v  TM=8.119E-01  e=3.389E-08  Homo sapiens
  7jtk-assembly1_Z  TM=6.455E-01  e=2.173E-09  Chlamydomonas reinhardtii
  7ndx-assembly1_A-2  TM=5.998E-01  e=1.425E-07  Homo sapiens

Organism: Saccharomyces cerevisiae (strain AWRI1631) (NCBI:txid545124)

Sequence (252 aa):
LQVTVQPGSCHNQLIVLTGEGDEVISTKGGGHEKVIPGDVVITILRLKDPNFQVINYSNLICKKCKIDFMTSLCGGVVYIEGHPSGKLIKLDIIPGEILKPGCFKTVEDMGMPKFINGVRSGFGHLYVKFDVTYPERLEPENAKKIQNILANDKYIKAERSTMETADSDCYCDLEKSYDSVEEHVLSSFEAPNLNNEVIEDDDLGDLINERDSRKRNNRRFDESNINNNNETKRNKYSSPVSGFYDHDINGY